Protein AF-A0A2A6CXV7-F1 (afdb_monomer)

Foldseek 3Di:
DDDDDDDDDPVVVVVVVVVVVVVVVVVVVVVVVVQVVVCVVQVHRDDPVQDDPPDPDGVDHPPPDDDDPPDDDPDPCPPVDDPPDDDPVVVVVVVVVVVVVVVVVVVVVVVCVVPPCVVVVPDDPVVVDDDDDDPVVVVVCVVVVVVVVVVVVVVVVVVVVVCVVVVPDDVVVVVVVVD

Structure (mmCIF, N/CA/C/O backbone):
data_AF-A0A2A6CXV7-F1
#
_entry.id   AF-A0A2A6CXV7-F1
#
loop_
_atom_site.group_PDB
_atom_site.id
_atom_site.type_symbol
_atom_site.label_atom_id
_atom_site.label_alt_id
_atom_site.label_comp_id
_atom_site.label_asym_id
_atom_site.label_entity_id
_atom_site.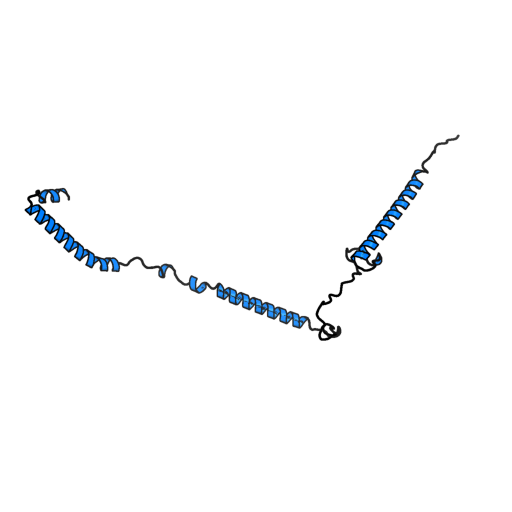label_seq_id
_atom_site.pdbx_PDB_ins_code
_atom_site.Cartn_x
_atom_site.Cartn_y
_atom_site.Cartn_z
_atom_site.occupancy
_atom_site.B_iso_or_equiv
_atom_site.auth_seq_id
_atom_site.auth_comp_id
_atom_site.auth_asym_id
_atom_site.auth_atom_id
_atom_site.pdbx_PDB_model_num
ATOM 1 N N . MET A 1 1 ? 20.063 -5.087 112.808 1.00 47.28 1 MET A N 1
ATOM 2 C CA . MET A 1 1 ? 18.616 -5.076 112.501 1.00 47.28 1 MET A CA 1
ATOM 3 C C . MET A 1 1 ? 18.192 -3.636 112.693 1.00 47.28 1 MET A C 1
ATOM 5 O O . MET A 1 1 ? 18.337 -3.164 113.806 1.00 47.28 1 MET A O 1
ATOM 9 N N . THR A 1 2 ? 17.874 -2.829 111.694 1.00 45.66 2 THR A N 1
ATOM 10 C CA . THR A 1 2 ? 17.186 -3.016 110.403 1.00 45.66 2 THR A CA 1
ATOM 11 C C . THR A 1 2 ? 17.679 -1.876 109.496 1.00 45.66 2 THR A C 1
ATOM 13 O O . THR A 1 2 ? 17.853 -0.760 109.971 1.00 45.66 2 THR A O 1
ATOM 16 N N . ASP A 1 3 ? 18.227 -2.150 108.317 1.00 50.53 3 ASP A N 1
ATOM 17 C CA . ASP A 1 3 ? 17.515 -2.166 107.029 1.00 50.53 3 ASP A CA 1
ATOM 18 C C . ASP A 1 3 ? 16.427 -1.086 106.878 1.00 50.53 3 ASP A C 1
ATOM 20 O O . ASP A 1 3 ? 15.422 -1.106 107.587 1.00 50.53 3 ASP A O 1
ATOM 24 N N . ALA A 1 4 ? 16.675 -0.152 105.958 1.00 46.72 4 ALA A N 1
ATOM 25 C CA . ALA A 1 4 ? 15.706 0.773 105.379 1.00 46.72 4 ALA A CA 1
ATOM 26 C C . ALA A 1 4 ? 16.292 1.315 104.062 1.00 46.72 4 ALA A C 1
ATOM 28 O O . ALA A 1 4 ? 16.747 2.454 103.970 1.00 46.72 4 ALA A O 1
ATOM 29 N N . HIS A 1 5 ? 16.337 0.449 103.050 1.00 54.56 5 HIS A N 1
ATOM 30 C CA . HIS A 1 5 ? 16.334 0.851 101.649 1.00 54.56 5 HIS A CA 1
ATOM 31 C C . HIS A 1 5 ? 14.894 0.773 101.137 1.00 54.56 5 HIS A C 1
ATOM 33 O O . HIS A 1 5 ? 14.267 -0.269 101.313 1.00 54.56 5 HIS A O 1
ATOM 39 N N . MET A 1 6 ? 14.404 1.860 100.529 1.00 48.16 6 MET A N 1
ATOM 40 C CA . MET A 1 6 ? 13.476 1.919 99.381 1.00 48.16 6 MET A CA 1
ATOM 41 C C . MET A 1 6 ? 12.761 3.277 99.399 1.00 48.16 6 MET A C 1
ATOM 43 O O . MET A 1 6 ? 11.636 3.401 99.878 1.00 48.16 6 MET A O 1
ATOM 47 N N . ASP A 1 7 ? 13.444 4.299 98.883 1.00 52.59 7 ASP A N 1
ATOM 48 C CA . ASP A 1 7 ? 12.799 5.523 98.418 1.00 52.59 7 ASP A CA 1
ATOM 49 C C . ASP A 1 7 ? 12.418 5.351 96.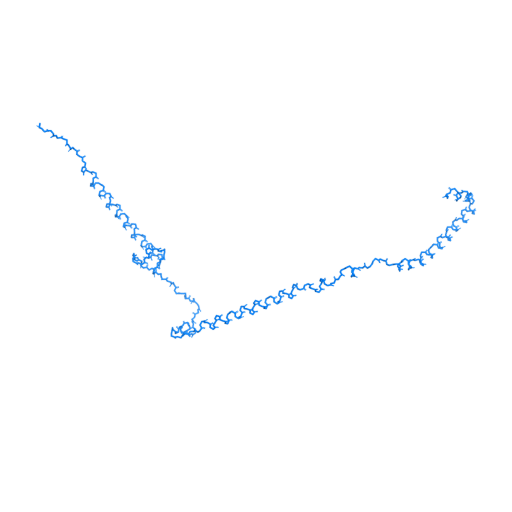938 1.00 52.59 7 ASP A C 1
ATOM 51 O O . ASP A 1 7 ? 13.254 5.016 96.099 1.00 52.59 7 ASP A O 1
ATOM 55 N N . SER A 1 8 ? 11.143 5.640 96.665 1.00 56.47 8 SER A N 1
ATOM 56 C CA . SER A 1 8 ? 10.600 6.247 95.440 1.00 56.47 8 SER A CA 1
ATOM 57 C C . SER A 1 8 ? 10.767 5.542 94.079 1.00 56.47 8 SER A C 1
ATOM 59 O O . SER A 1 8 ? 11.708 5.825 93.346 1.00 56.47 8 SER A O 1
ATOM 61 N N . ASP A 1 9 ? 9.734 4.793 93.666 1.00 52.38 9 ASP A N 1
ATOM 62 C CA . ASP A 1 9 ? 9.402 4.550 92.240 1.00 52.38 9 ASP A CA 1
ATOM 63 C C . ASP A 1 9 ? 7.875 4.579 91.960 1.00 52.38 9 ASP A C 1
ATOM 65 O O . ASP A 1 9 ? 7.365 3.977 91.026 1.00 52.38 9 ASP A O 1
ATOM 69 N N . SER A 1 10 ? 7.095 5.280 92.795 1.00 53.06 10 SER A N 1
ATOM 70 C CA . SER A 1 10 ? 5.622 5.348 92.667 1.00 53.06 10 SER A CA 1
ATOM 71 C C . SER A 1 10 ? 5.118 6.530 91.823 1.00 53.06 10 SER A C 1
ATOM 73 O O . SER A 1 10 ? 3.935 6.578 91.502 1.00 53.06 10 SER A O 1
ATOM 75 N N . GLY A 1 11 ? 5.972 7.503 91.484 1.00 53.16 11 GLY A N 1
ATOM 76 C CA . GLY A 1 11 ? 5.568 8.710 90.745 1.00 53.16 11 GLY A CA 1
ATOM 77 C C . GLY A 1 11 ? 5.507 8.526 89.225 1.00 53.16 11 GLY A C 1
ATOM 78 O O . GLY A 1 11 ? 4.741 9.212 88.555 1.00 53.16 11 GLY A O 1
ATOM 79 N N . GLY A 1 12 ? 6.275 7.578 88.676 1.00 53.41 12 GLY A N 1
ATOM 80 C CA . GLY A 1 12 ? 6.334 7.342 87.232 1.00 53.41 12 GLY A CA 1
ATOM 81 C C . GLY A 1 12 ? 5.093 6.640 86.678 1.00 53.41 12 GLY A C 1
ATOM 82 O O . GLY A 1 12 ? 4.664 6.930 85.565 1.00 53.41 12 GLY A O 1
ATOM 83 N N . GLU A 1 13 ? 4.467 5.747 87.447 1.00 54.69 13 GLU A N 1
ATOM 84 C CA . GLU A 1 13 ? 3.336 4.955 86.951 1.00 54.69 13 GLU A CA 1
ATOM 85 C C . GLU A 1 13 ? 2.055 5.776 86.751 1.00 54.69 13 GLU A C 1
ATOM 87 O O . GLU A 1 13 ? 1.297 5.516 85.815 1.00 54.69 13 GLU A O 1
ATOM 92 N N . ASP A 1 14 ? 1.803 6.771 87.602 1.00 59.50 14 ASP A N 1
ATOM 93 C CA . ASP A 1 14 ? 0.588 7.586 87.524 1.00 59.50 14 ASP A CA 1
ATOM 94 C C . ASP A 1 14 ? 0.699 8.702 86.474 1.00 59.50 14 ASP A C 1
ATOM 96 O O . ASP A 1 14 ? -0.283 8.981 85.781 1.00 59.50 14 ASP A O 1
ATOM 100 N N . GLU A 1 15 ? 1.893 9.265 86.255 1.00 60.44 15 GLU A N 1
ATOM 101 C CA . GLU A 1 15 ? 2.146 10.172 85.125 1.00 60.44 15 GLU A CA 1
ATOM 102 C C . GLU A 1 15 ? 2.039 9.443 83.777 1.00 60.44 15 GLU A C 1
ATOM 104 O O . GLU A 1 15 ? 1.456 9.969 82.825 1.00 60.44 15 GLU A O 1
ATOM 109 N N . VAL A 1 16 ? 2.517 8.195 83.699 1.00 60.50 16 VAL A N 1
ATOM 110 C CA . VAL A 1 16 ? 2.385 7.359 82.495 1.00 60.50 16 VAL A CA 1
ATOM 111 C C . VAL A 1 16 ? 0.918 7.012 82.219 1.00 60.50 16 VAL A C 1
ATOM 113 O O . VAL A 1 16 ? 0.476 7.114 81.073 1.00 60.50 16 VAL A O 1
ATOM 116 N N . LYS A 1 17 ? 0.119 6.684 83.246 1.00 62.94 17 LYS A N 1
ATOM 117 C CA . LYS A 1 17 ? -1.329 6.433 83.096 1.00 62.94 17 LYS A CA 1
ATOM 118 C C . LYS A 1 17 ? -2.098 7.684 82.663 1.00 62.94 17 LYS A C 1
ATOM 120 O O . LYS A 1 17 ? -2.958 7.596 81.785 1.00 62.94 17 LYS A O 1
ATOM 125 N N . GLN A 1 18 ? -1.784 8.851 83.228 1.00 68.31 18 GLN A N 1
ATOM 126 C CA . GLN A 1 18 ? -2.394 10.119 82.809 1.00 68.31 18 GLN A CA 1
ATOM 127 C C . GLN A 1 18 ? -2.014 10.484 81.367 1.00 68.31 18 GLN A C 1
ATOM 129 O O . GLN A 1 18 ? -2.879 10.882 80.585 1.00 68.31 18 GLN A O 1
ATOM 134 N N . GLY A 1 19 ? -0.754 10.269 80.980 1.00 71.56 19 GLY A N 1
ATOM 135 C CA . GLY A 1 19 ? -0.297 10.427 79.600 1.00 71.56 19 GLY A CA 1
ATOM 136 C C . GLY A 1 19 ? -1.018 9.489 78.627 1.00 71.56 19 GLY A C 1
ATOM 137 O O . GLY A 1 19 ? -1.445 9.925 77.559 1.00 71.56 19 GLY A O 1
ATOM 138 N N . MET A 1 20 ? -1.230 8.223 79.003 1.00 63.22 20 MET A N 1
ATOM 139 C CA . MET A 1 20 ? -1.988 7.255 78.198 1.00 63.22 20 MET A CA 1
ATOM 140 C C . MET A 1 20 ? -3.455 7.673 78.022 1.00 63.22 20 MET A C 1
ATOM 142 O O . MET A 1 20 ? -3.960 7.620 76.903 1.00 63.22 20 MET A O 1
ATOM 146 N N . SER A 1 21 ? -4.107 8.177 79.075 1.00 77.62 21 SER A N 1
ATOM 147 C CA . SER A 1 21 ? -5.475 8.712 78.992 1.00 77.62 21 SER A CA 1
ATOM 148 C C . SER A 1 21 ? -5.567 9.940 78.078 1.00 77.62 21 SER A C 1
ATOM 150 O O . SER A 1 21 ? -6.505 10.054 77.290 1.00 77.62 21 SER A O 1
ATOM 152 N N . ALA A 1 22 ? -4.591 10.852 78.140 1.00 87.38 22 ALA A N 1
ATOM 153 C CA . ALA A 1 22 ? -4.555 12.036 77.278 1.00 87.38 22 ALA A CA 1
ATOM 154 C C . ALA A 1 22 ? -4.332 11.669 75.798 1.00 87.38 22 ALA A C 1
ATOM 156 O O . ALA A 1 22 ? -4.927 12.266 74.896 1.00 87.38 22 ALA A O 1
ATOM 157 N N . VAL A 1 23 ? -3.499 10.657 75.533 1.00 86.75 23 VAL A N 1
ATOM 158 C CA . VAL A 1 23 ? -3.274 10.125 74.182 1.00 86.75 23 VAL A CA 1
ATOM 159 C C . VAL A 1 23 ? -4.531 9.432 73.650 1.00 86.75 23 VAL A C 1
ATOM 161 O O . VAL A 1 23 ? -4.902 9.655 72.497 1.00 86.75 23 VAL A O 1
ATOM 164 N N . GLU A 1 24 ? -5.221 8.644 74.473 1.00 87.38 24 GLU A N 1
ATOM 165 C CA . GLU A 1 24 ? -6.479 7.988 74.102 1.00 87.38 24 GLU A CA 1
ATOM 166 C C . GLU A 1 24 ? -7.578 9.008 73.757 1.00 87.38 24 GLU A C 1
ATOM 168 O O . GLU A 1 24 ? -8.244 8.886 72.722 1.00 87.38 24 GLU A O 1
ATOM 173 N N . GLU A 1 25 ? -7.708 10.077 74.546 1.00 89.19 25 GLU A N 1
ATOM 174 C CA . GLU A 1 25 ? -8.656 11.160 74.276 1.00 89.19 25 GLU A CA 1
ATOM 175 C C . GLU A 1 25 ? -8.320 11.910 72.975 1.00 89.19 25 GLU A C 1
ATOM 177 O O . GLU A 1 25 ? -9.204 12.167 72.148 1.00 89.19 25 GLU A O 1
ATOM 182 N N . ALA A 1 26 ? -7.037 12.192 72.725 1.00 89.75 26 ALA A N 1
ATOM 183 C CA . ALA A 1 26 ? -6.586 12.816 71.481 1.00 89.75 26 ALA A CA 1
ATOM 184 C C . ALA A 1 26 ? -6.858 11.930 70.249 1.00 89.75 26 ALA A C 1
ATOM 186 O O . ALA A 1 26 ? -7.259 12.430 69.188 1.00 89.75 26 ALA A O 1
ATOM 187 N N . ILE A 1 27 ? -6.692 10.609 70.381 1.00 87.62 27 ILE A N 1
ATOM 188 C CA . ILE A 1 27 ? -7.024 9.632 69.335 1.00 87.62 27 ILE A CA 1
ATOM 189 C C . ILE A 1 27 ? -8.533 9.641 69.063 1.00 87.62 27 ILE A C 1
ATOM 191 O O . ILE A 1 27 ? -8.943 9.723 67.900 1.00 87.62 27 ILE A O 1
ATOM 195 N N . ALA A 1 28 ? -9.365 9.627 70.107 1.00 88.44 28 ALA A N 1
ATOM 196 C CA . ALA A 1 28 ? -10.819 9.668 69.975 1.00 88.44 28 ALA A CA 1
ATOM 197 C C . ALA A 1 28 ? -11.306 10.976 69.324 1.00 88.44 28 ALA A C 1
ATOM 199 O O . ALA A 1 28 ? -12.145 10.947 68.417 1.00 88.44 28 ALA A O 1
ATOM 200 N N . ALA A 1 29 ? -10.741 12.123 69.712 1.00 92.00 29 ALA A N 1
ATOM 201 C CA . ALA A 1 29 ? -11.047 13.420 69.110 1.00 92.00 29 ALA A CA 1
ATOM 202 C C . ALA A 1 29 ? -10.678 13.460 67.616 1.00 92.00 29 ALA A C 1
ATOM 204 O O . ALA A 1 29 ? -11.472 13.908 66.780 1.00 92.00 29 ALA A O 1
ATOM 205 N N . ARG A 1 30 ? -9.505 12.924 67.248 1.00 90.44 30 ARG A N 1
ATOM 206 C CA . ARG A 1 30 ? -9.077 12.808 65.845 1.00 90.44 30 ARG A CA 1
ATOM 207 C C . ARG A 1 30 ? -10.001 11.890 65.047 1.00 90.44 30 ARG A C 1
ATOM 209 O O . ARG A 1 30 ? -10.354 12.228 63.916 1.00 90.44 30 ARG A O 1
ATOM 216 N N . LYS A 1 31 ? -10.414 10.762 65.632 1.00 89.50 31 LYS A N 1
ATOM 217 C CA . LYS A 1 31 ? -11.347 9.812 65.013 1.00 89.50 31 LYS A CA 1
ATOM 218 C C . LYS A 1 31 ? -12.691 10.480 64.726 1.00 89.50 31 LYS A C 1
ATOM 220 O O . LYS A 1 31 ? -13.135 10.450 63.583 1.00 89.50 31 LYS A O 1
ATOM 225 N N . ARG A 1 32 ? -13.281 11.182 65.703 1.00 88.12 32 ARG A N 1
ATOM 226 C CA . ARG A 1 32 ? -14.539 11.937 65.521 1.00 88.12 32 ARG A CA 1
ATOM 227 C C . ARG A 1 32 ? -14.438 12.966 64.393 1.00 88.12 32 ARG A C 1
ATOM 229 O O . ARG A 1 32 ? -15.290 12.987 63.509 1.00 88.12 32 ARG A O 1
ATOM 236 N N . ARG A 1 33 ? -13.358 13.755 64.360 1.00 89.94 33 ARG A N 1
ATOM 237 C CA . ARG A 1 33 ? -13.136 14.771 63.315 1.00 89.94 33 ARG A CA 1
ATOM 238 C C . ARG A 1 33 ? -12.997 14.163 61.916 1.00 89.94 33 ARG A C 1
ATOM 240 O O . ARG A 1 33 ? -13.527 14.707 60.949 1.00 89.94 33 ARG A O 1
ATOM 247 N N . LEU A 1 34 ? -12.290 13.038 61.792 1.00 88.31 34 LEU A N 1
ATOM 248 C CA . LEU A 1 34 ? -12.165 12.320 60.521 1.00 88.31 34 LEU A CA 1
ATOM 249 C C . LEU A 1 34 ? -13.509 11.739 60.069 1.00 88.31 34 LEU A C 1
ATOM 251 O O . LEU A 1 34 ? -13.830 11.818 58.886 1.00 88.31 34 LEU A O 1
ATOM 255 N N . MET A 1 35 ? -14.310 11.206 60.993 1.00 85.88 35 MET A N 1
ATOM 256 C CA . MET A 1 35 ? -15.645 10.678 60.691 1.00 85.88 35 MET A CA 1
ATOM 257 C C . MET A 1 35 ? -16.605 11.771 60.208 1.00 85.88 35 MET A C 1
ATOM 259 O O . MET A 1 35 ? -17.330 11.569 59.232 1.00 85.88 35 MET A O 1
ATOM 263 N N . GLU A 1 36 ? -16.561 12.958 60.815 1.00 89.12 36 GLU A N 1
ATOM 264 C CA . GLU A 1 36 ? -17.321 14.124 60.354 1.00 89.12 36 GLU A CA 1
ATOM 265 C C . GLU A 1 36 ? -16.869 14.572 58.956 1.00 89.12 36 GLU A C 1
ATOM 267 O O . GLU A 1 36 ? -17.694 14.779 58.063 1.00 89.12 36 GLU A O 1
ATOM 272 N N . MET A 1 37 ? -15.554 14.656 58.724 1.00 84.75 37 MET A N 1
ATOM 273 C CA . MET A 1 37 ? -15.003 15.016 57.416 1.00 84.75 37 MET A CA 1
ATOM 274 C C . MET A 1 37 ? -15.433 14.029 56.323 1.00 84.75 37 MET A C 1
ATOM 276 O O . MET A 1 37 ? -15.841 14.458 55.242 1.00 84.75 37 MET A O 1
ATOM 280 N N . LYS A 1 38 ? -15.403 12.722 56.609 1.00 84.12 38 LYS A N 1
ATOM 281 C CA . LYS A 1 38 ? -15.866 11.690 55.674 1.00 84.12 38 LYS A CA 1
ATOM 282 C C . LYS A 1 38 ? -17.375 11.761 55.431 1.00 84.12 38 LYS A C 1
ATOM 284 O O . LYS A 1 38 ? -17.807 11.66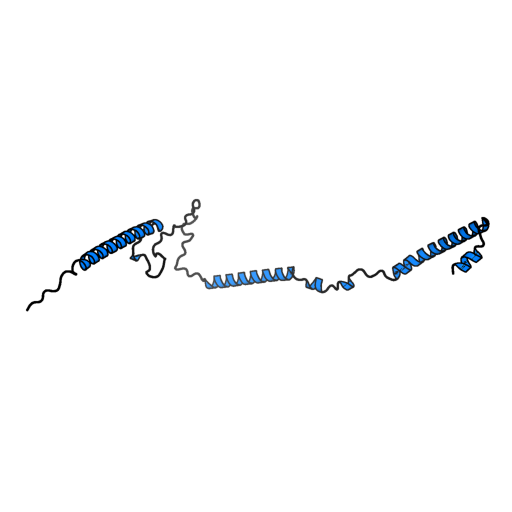6 54.288 1.00 84.12 38 LYS A O 1
ATOM 289 N N . SER A 1 39 ? -18.173 12.017 56.466 1.00 85.31 39 SER A N 1
ATOM 290 C CA . SER A 1 39 ? -19.626 12.197 56.319 1.00 85.31 39 SER A CA 1
ATOM 291 C C . SER A 1 39 ? -19.978 13.377 55.412 1.00 85.31 39 SER A C 1
ATOM 293 O O . SER A 1 39 ? -20.862 13.282 54.559 1.00 85.31 39 SER A O 1
ATOM 295 N N . ARG A 1 40 ? -19.233 14.484 55.531 1.00 85.25 40 ARG A N 1
ATOM 296 C CA . ARG A 1 40 ? -19.374 15.645 54.640 1.00 85.25 40 ARG A CA 1
ATOM 297 C C . ARG A 1 40 ? -18.973 15.329 53.199 1.00 85.25 40 ARG A C 1
ATOM 299 O O . ARG A 1 40 ? -19.635 15.805 52.284 1.00 85.25 40 ARG A O 1
ATOM 306 N N . MET A 1 41 ? -17.9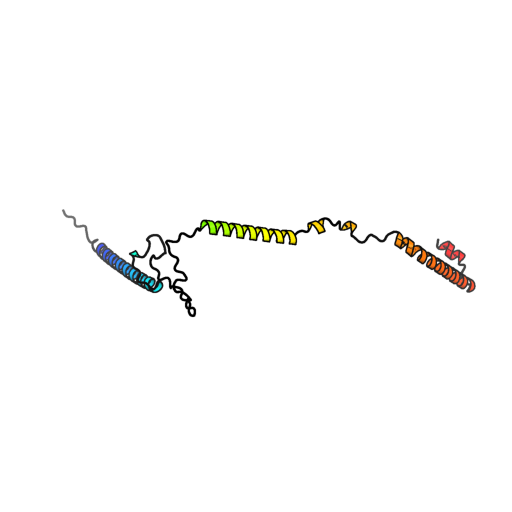19 14.537 52.996 1.00 80.50 41 MET A N 1
ATOM 307 C CA . MET A 1 41 ? -17.443 14.162 51.660 1.00 80.50 41 MET A CA 1
ATOM 308 C C . MET A 1 41 ? -18.416 13.224 50.934 1.00 80.50 41 MET A C 1
ATOM 310 O O . MET A 1 41 ? -18.654 13.396 49.742 1.00 80.50 41 MET A O 1
ATOM 314 N N . ASN A 1 42 ? -19.023 12.283 51.657 1.00 76.62 42 ASN A N 1
ATOM 315 C CA . ASN A 1 42 ? -19.960 11.307 51.096 1.00 76.62 42 ASN A CA 1
ATOM 316 C C . ASN A 1 42 ? -21.416 11.814 51.048 1.00 76.62 42 ASN A C 1
ATOM 318 O O . ASN A 1 42 ? -22.282 11.138 50.491 1.00 76.62 42 ASN A O 1
ATOM 322 N N . GLY A 1 43 ? -21.707 12.981 51.639 1.00 78.50 43 GLY A N 1
ATOM 323 C CA . GLY A 1 43 ? -23.053 13.570 51.687 1.00 78.50 43 GLY A CA 1
ATOM 324 C C . GLY A 1 43 ? -24.067 12.760 52.510 1.00 78.50 43 GLY A C 1
ATOM 325 O O . GLY A 1 43 ? -25.281 12.939 52.361 1.00 78.50 43 GLY A O 1
ATOM 326 N N . VAL A 1 44 ? -23.575 11.843 53.348 1.00 79.56 44 VAL A N 1
ATOM 327 C CA . VAL A 1 44 ? -24.351 10.930 54.194 1.00 79.56 44 VAL A CA 1
ATOM 328 C C . VAL A 1 44 ? -23.613 10.749 55.516 1.00 79.56 44 VAL A C 1
ATOM 330 O O . VAL A 1 44 ? -22.390 10.666 55.525 1.00 79.56 44 VAL A O 1
ATOM 333 N N . GLU A 1 45 ? -24.344 10.679 56.630 1.00 81.69 45 GLU A N 1
ATOM 334 C CA . GLU A 1 45 ? -23.760 10.350 57.934 1.00 81.69 45 GLU A CA 1
ATOM 335 C C . GLU A 1 45 ? -23.124 8.954 57.887 1.00 81.69 45 GLU A C 1
ATOM 337 O O . GLU A 1 45 ? -23.819 7.959 57.631 1.00 81.69 45 GLU A O 1
ATOM 342 N N . MET A 1 46 ? -21.812 8.912 58.118 1.00 78.31 46 MET A N 1
ATOM 343 C CA . MET A 1 46 ? -20.993 7.706 58.139 1.00 78.31 46 MET A CA 1
ATOM 344 C C . MET A 1 46 ? -20.734 7.294 59.585 1.00 78.31 46 MET A C 1
ATOM 346 O O . MET A 1 46 ? -20.197 8.080 60.368 1.00 78.31 46 MET A O 1
ATOM 350 N N . LYS A 1 47 ? -21.064 6.050 59.929 1.00 81.56 47 LYS A N 1
ATOM 351 C CA . LYS A 1 47 ? -20.718 5.418 61.209 1.00 81.56 47 LYS A CA 1
ATOM 352 C C . LYS A 1 47 ? -19.540 4.468 61.032 1.00 81.56 47 LYS A C 1
ATOM 354 O O . LYS A 1 47 ? -19.176 4.113 59.917 1.00 81.56 47 LYS A O 1
ATOM 359 N N . GLU A 1 48 ? -18.896 4.081 62.130 1.00 74.69 48 GLU A N 1
ATOM 360 C CA . GLU A 1 48 ? -17.732 3.179 62.073 1.00 74.69 48 GLU A CA 1
ATOM 361 C C . GLU A 1 48 ? -18.082 1.813 61.472 1.00 74.69 48 GLU A C 1
ATOM 363 O O . GLU A 1 48 ? -17.267 1.220 60.777 1.00 74.69 48 GLU A O 1
ATOM 368 N N . GLU A 1 49 ? -19.321 1.371 61.677 1.00 74.25 49 GLU A N 1
ATOM 369 C CA . GLU A 1 49 ? -19.895 0.139 61.126 1.00 74.25 49 GLU A CA 1
ATOM 370 C C . GLU A 1 49 ? -20.084 0.185 59.597 1.00 74.25 49 GLU A C 1
ATOM 372 O O . GLU A 1 49 ? -20.208 -0.861 58.960 1.00 74.25 49 GLU A O 1
ATOM 377 N N . ASP A 1 50 ? -20.073 1.384 58.998 1.00 74.00 50 ASP A N 1
ATOM 378 C CA . ASP A 1 50 ? -20.255 1.586 57.554 1.00 74.00 50 ASP A CA 1
ATOM 379 C C . ASP A 1 50 ? -18.948 1.393 56.750 1.00 74.00 50 ASP A C 1
ATOM 381 O O . ASP A 1 50 ? -18.970 1.464 55.514 1.00 74.00 50 ASP A O 1
ATOM 385 N N . TYR A 1 51 ? -17.815 1.164 57.432 1.00 67.69 51 TYR A N 1
ATOM 386 C CA . TYR A 1 51 ? -16.510 0.878 56.827 1.00 67.69 51 TYR A CA 1
ATOM 387 C C . TYR A 1 51 ? -16.191 -0.615 56.910 1.00 67.69 51 TYR A C 1
ATOM 389 O O . TYR A 1 51 ? -16.267 -1.221 57.981 1.00 67.69 51 TYR A O 1
ATOM 397 N N . ASP A 1 52 ? -15.787 -1.204 55.786 1.00 70.31 52 ASP A N 1
ATOM 398 C CA . ASP A 1 52 ? -15.264 -2.565 55.774 1.00 70.31 52 ASP A CA 1
ATOM 399 C C . ASP A 1 52 ? -13.840 -2.594 56.331 1.00 70.31 52 ASP A C 1
ATOM 401 O O . ASP A 1 52 ? -13.003 -1.756 56.005 1.00 70.31 52 ASP A O 1
ATOM 405 N N . LYS A 1 53 ? -13.559 -3.568 57.203 1.00 60.16 53 LYS A N 1
ATOM 406 C CA . LYS A 1 53 ? -12.289 -3.657 57.948 1.00 60.16 53 LYS A CA 1
ATOM 407 C C . LYS A 1 53 ? -11.061 -3.903 57.054 1.00 60.16 53 LYS A C 1
ATOM 409 O O . LYS A 1 53 ? -9.944 -3.735 57.528 1.00 60.16 53 LYS A O 1
ATOM 414 N N . GLU A 1 54 ? -11.277 -4.264 55.790 1.00 56.38 54 GLU A N 1
ATOM 415 C CA . GLU A 1 54 ? -10.256 -4.719 54.836 1.00 56.38 54 GLU A CA 1
ATOM 416 C C . GLU A 1 54 ? -10.222 -3.888 53.532 1.00 56.38 54 GLU A C 1
ATOM 418 O O . GLU A 1 54 ? -9.331 -4.087 52.710 1.00 56.38 54 GLU A O 1
ATOM 423 N N . GLU A 1 55 ? -11.137 -2.930 53.318 1.00 54.53 55 GLU A N 1
ATOM 424 C CA . GLU A 1 55 ? -11.199 -2.150 52.070 1.00 54.53 55 GLU A CA 1
ATOM 425 C C . GLU A 1 55 ? -11.328 -0.636 52.297 1.00 54.53 55 GLU A C 1
ATOM 427 O O . GLU A 1 55 ? -11.879 -0.156 53.285 1.00 54.53 55 GLU A O 1
ATOM 432 N N . THR A 1 56 ? -10.840 0.157 51.336 1.00 52.50 56 THR A N 1
ATOM 433 C CA . THR A 1 56 ? -10.980 1.628 51.311 1.00 52.50 56 THR A CA 1
ATOM 434 C C . THR A 1 56 ? -12.375 2.098 50.882 1.00 52.50 56 THR A C 1
ATOM 436 O O . THR A 1 56 ? -12.606 3.297 50.700 1.00 52.50 56 THR A O 1
ATOM 439 N N . THR A 1 57 ? -13.304 1.165 50.700 1.00 53.00 57 THR A N 1
ATOM 440 C CA . THR A 1 57 ? -14.640 1.383 50.161 1.00 53.00 57 THR A CA 1
ATOM 441 C C . THR A 1 57 ? -15.645 1.603 51.296 1.00 53.00 57 THR A C 1
ATOM 443 O O . THR A 1 57 ? -15.464 1.182 52.438 1.00 53.00 57 THR A O 1
ATOM 446 N N . THR A 1 58 ? -16.700 2.362 51.005 1.00 61.88 58 THR A N 1
ATOM 447 C CA . THR A 1 58 ? -17.770 2.662 51.967 1.00 61.88 58 THR A CA 1
ATOM 448 C C . THR A 1 58 ? -19.055 2.029 51.465 1.00 61.88 58 THR A C 1
ATOM 450 O O . THR A 1 58 ? -19.423 2.243 50.311 1.00 61.88 58 THR A O 1
ATOM 453 N N . LYS A 1 59 ? -19.766 1.288 52.324 1.00 61.91 59 LYS A N 1
ATOM 454 C CA . LYS A 1 59 ? -21.060 0.666 51.969 1.00 61.91 59 LYS A CA 1
ATOM 455 C C . LYS A 1 59 ? -22.154 1.693 51.680 1.00 61.91 59 LYS A C 1
ATOM 457 O O . LYS A 1 59 ? -23.163 1.389 51.050 1.00 61.91 59 LYS A O 1
ATOM 462 N N . LYS A 1 60 ? -21.953 2.919 52.161 1.00 60.72 60 LYS A N 1
ATOM 463 C CA . LYS A 1 60 ? -22.914 4.012 52.117 1.00 60.72 60 LYS A CA 1
ATOM 464 C C . LYS A 1 60 ? -22.344 5.150 51.275 1.00 60.72 60 LYS A C 1
ATOM 466 O O . LYS A 1 60 ? -21.482 5.910 51.710 1.00 60.72 60 LYS A O 1
ATOM 471 N N . SER A 1 61 ? -22.841 5.275 50.051 1.00 64.44 61 SER A N 1
ATOM 472 C CA . SER A 1 61 ? -22.614 6.447 49.209 1.00 64.44 61 SER A CA 1
ATOM 473 C C . SER A 1 61 ? -23.953 6.891 48.632 1.00 64.44 61 SER A C 1
ATOM 475 O O . SER A 1 61 ? -24.729 6.074 48.140 1.00 64.44 61 SER A O 1
ATOM 477 N N . LYS A 1 62 ? -24.266 8.189 48.718 1.00 60.78 62 LYS A N 1
ATOM 478 C CA . LYS A 1 62 ? -25.354 8.755 47.917 1.00 60.78 62 LYS A CA 1
ATOM 479 C C . LYS A 1 62 ? -24.823 8.907 46.497 1.00 60.78 62 LYS A C 1
ATOM 481 O O . LYS A 1 62 ? -24.247 9.936 46.153 1.00 60.78 62 LYS A O 1
ATOM 486 N N . GLY A 1 63 ? -24.989 7.867 45.684 1.00 60.28 63 GLY A N 1
ATOM 487 C CA . GLY A 1 63 ? -24.895 8.017 44.238 1.00 60.28 63 GLY A CA 1
ATOM 488 C C . GLY A 1 63 ? -25.933 9.052 43.823 1.00 60.28 63 GLY A C 1
ATOM 489 O O . GLY A 1 63 ? -27.123 8.847 44.035 1.00 60.28 63 GLY A O 1
ATOM 490 N N . GLN A 1 64 ? -25.496 10.207 43.327 1.00 65.81 64 GLN A N 1
ATOM 491 C CA . GLN A 1 64 ? -26.433 11.180 42.784 1.00 65.81 64 GLN A CA 1
ATOM 492 C C . GLN A 1 64 ? -27.119 10.531 41.582 1.00 65.81 64 GLN A C 1
ATOM 494 O O . GLN A 1 64 ? -26.458 10.209 40.591 1.00 65.81 64 GLN A O 1
ATOM 499 N N . GLU A 1 65 ? -28.429 10.312 41.680 1.00 62.34 65 GLU A N 1
ATOM 500 C CA . GLU A 1 65 ? -29.236 9.902 40.538 1.00 62.34 65 GLU A CA 1
ATOM 501 C C . GLU A 1 65 ? -29.044 10.942 39.434 1.00 62.34 65 GLU A C 1
ATOM 503 O O . GLU A 1 65 ? -29.228 12.147 39.635 1.00 62.34 65 GLU A O 1
ATOM 508 N N . LYS A 1 66 ? -28.567 10.485 38.275 1.00 71.88 66 LYS A N 1
ATOM 509 C CA . LYS A 1 66 ? -28.258 11.362 37.149 1.00 71.88 66 LYS A CA 1
ATOM 510 C C . LYS A 1 66 ? -29.576 11.863 36.572 1.00 71.88 66 LYS A C 1
ATOM 512 O O . LYS A 1 66 ? -30.223 11.159 35.804 1.00 71.88 66 LYS A O 1
ATOM 517 N N . THR A 1 67 ? -29.974 13.073 36.938 1.00 71.44 67 THR A N 1
ATOM 518 C CA . THR A 1 67 ? -31.151 13.719 36.358 1.00 71.44 67 THR A CA 1
ATOM 519 C C . THR A 1 67 ? -30.768 14.443 35.07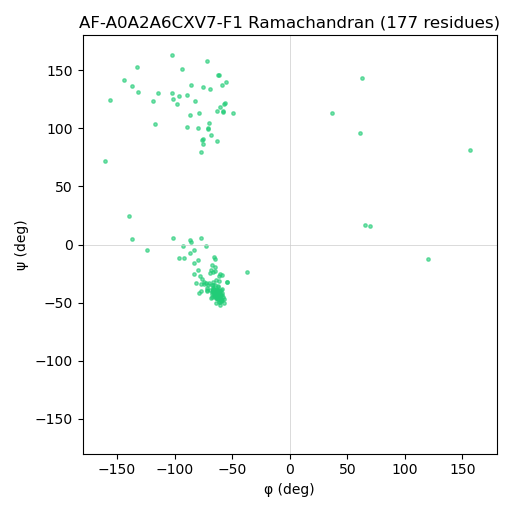0 1.00 71.44 67 THR A C 1
ATOM 521 O O . THR A 1 67 ? -29.727 15.101 34.975 1.00 71.44 67 THR A O 1
ATOM 524 N N . PHE A 1 68 ? -31.607 14.326 34.043 1.00 75.06 68 PHE A N 1
ATOM 525 C CA . PHE A 1 68 ? -31.462 15.125 32.831 1.00 75.06 68 PHE A CA 1
ATOM 526 C C . PHE A 1 68 ? -32.097 16.496 33.067 1.00 75.06 68 PHE A C 1
ATOM 528 O O . PHE A 1 68 ? -33.268 16.601 33.413 1.00 75.06 68 PHE A O 1
ATOM 535 N N . ARG A 1 69 ? -31.320 17.567 32.874 1.00 81.62 69 ARG A N 1
ATOM 536 C CA . ARG A 1 69 ? -31.752 18.948 33.162 1.00 81.62 69 ARG A CA 1
ATOM 537 C C . ARG A 1 69 ? -32.903 19.446 32.281 1.00 81.62 69 ARG A C 1
ATOM 539 O O . ARG A 1 69 ? -33.575 20.395 32.663 1.00 81.62 69 ARG A O 1
ATOM 546 N N . SER A 1 70 ? -33.099 18.852 31.105 1.00 84.56 70 SER A N 1
ATOM 547 C CA . SER A 1 70 ? -34.016 19.361 30.076 1.00 84.56 70 SER A CA 1
ATOM 548 C C . SER A 1 70 ? -34.875 18.290 29.402 1.00 84.56 70 SER A C 1
ATOM 550 O O . SER A 1 70 ? -35.578 18.608 28.449 1.00 84.56 70 SER A O 1
ATOM 552 N N . TYR A 1 71 ? -34.814 17.033 29.845 1.00 79.69 71 TYR A N 1
ATOM 553 C CA . TYR A 1 71 ? -35.603 15.950 29.260 1.00 79.69 71 TYR A CA 1
ATOM 554 C C . TYR A 1 71 ? -36.539 15.362 30.310 1.00 79.69 71 TYR A C 1
ATOM 556 O O . TYR A 1 71 ? -36.084 14.919 31.363 1.00 79.69 71 TYR A O 1
ATOM 564 N N . GLN A 1 72 ? -37.835 15.357 30.003 1.00 75.00 72 GLN A N 1
ATOM 565 C CA . GLN A 1 72 ? -38.812 14.534 30.701 1.00 75.00 72 GLN A CA 1
ATOM 566 C C . GLN A 1 72 ? -39.040 13.284 29.850 1.00 75.00 72 GLN A C 1
ATOM 568 O O . GLN A 1 72 ? -39.399 13.425 28.677 1.00 75.00 72 GLN A O 1
ATOM 573 N N . PRO A 1 73 ? -38.784 12.079 30.383 1.00 77.44 73 PRO A N 1
ATOM 574 C CA . PRO A 1 73 ? -39.054 10.857 29.647 1.00 77.44 73 PRO A CA 1
ATOM 575 C C . PRO A 1 73 ? -40.535 10.788 29.274 1.00 77.44 73 PRO A C 1
ATOM 577 O O . PRO A 1 73 ? -41.406 11.133 30.067 1.00 77.44 73 PRO A O 1
ATOM 580 N N . VAL A 1 74 ? -40.793 10.371 28.034 1.00 81.31 74 VAL A N 1
ATOM 581 C CA . VAL A 1 74 ? -42.143 10.271 27.455 1.00 81.31 74 VAL A CA 1
ATOM 582 C C . VAL A 1 74 ? -43.018 9.281 28.230 1.00 81.31 74 VAL A C 1
ATOM 584 O O . VAL A 1 74 ? -44.234 9.442 28.266 1.00 81.31 74 VAL A O 1
ATOM 587 N N . ASP A 1 75 ? -42.400 8.293 28.874 1.00 79.00 75 ASP A N 1
ATOM 588 C CA . ASP A 1 75 ? -43.077 7.307 29.704 1.00 79.00 75 ASP A CA 1
ATOM 589 C C . ASP A 1 75 ? -42.269 7.073 30.988 1.00 79.00 75 ASP A C 1
ATOM 591 O O . ASP A 1 75 ? -41.038 6.973 30.947 1.00 79.00 75 ASP A O 1
ATOM 595 N N . ALA A 1 76 ? -42.958 7.012 32.127 1.00 74.56 76 ALA A N 1
ATOM 596 C CA . ALA A 1 76 ? -42.338 6.819 33.437 1.00 74.56 76 ALA A CA 1
ATOM 597 C C . ALA A 1 76 ? -41.758 5.406 33.589 1.00 74.56 76 ALA A C 1
ATOM 599 O O . ALA A 1 76 ? -40.800 5.229 34.332 1.00 74.56 76 ALA A O 1
ATOM 600 N N . SER A 1 77 ? -42.283 4.433 32.837 1.00 70.50 77 SER A N 1
ATOM 601 C CA . SER A 1 77 ? -41.779 3.059 32.815 1.00 70.50 77 SER A CA 1
ATOM 602 C C . SER A 1 77 ? -40.626 2.840 31.830 1.00 70.50 77 SER A C 1
ATOM 604 O O . SER A 1 77 ? -40.161 1.709 31.675 1.00 70.50 77 SER A O 1
ATOM 606 N N . VAL A 1 78 ? -40.146 3.879 31.126 1.00 68.44 78 VAL A N 1
ATOM 607 C CA . VAL A 1 78 ? -38.944 3.769 30.279 1.00 68.44 78 VAL A CA 1
ATOM 608 C C . VAL A 1 78 ? -37.734 3.564 31.189 1.00 68.44 78 VAL A C 1
ATOM 610 O O . VAL A 1 78 ? -37.141 4.512 31.694 1.00 68.44 78 VAL A O 1
ATOM 613 N N . GLY A 1 79 ? -37.375 2.298 31.393 1.00 65.81 79 GLY A N 1
ATOM 614 C CA . GLY A 1 79 ? -36.273 1.877 32.259 1.00 65.81 79 GLY A CA 1
ATOM 615 C C . GLY A 1 79 ? -36.693 0.957 33.403 1.00 65.81 79 GLY A C 1
ATOM 616 O O . GLY A 1 79 ? -35.820 0.312 33.982 1.00 65.81 79 GLY A O 1
ATOM 617 N N . ASP A 1 80 ? -37.995 0.825 33.673 1.00 71.19 80 ASP A N 1
ATOM 618 C CA . ASP A 1 80 ? -38.515 -0.172 34.609 1.00 71.19 80 ASP A CA 1
ATOM 619 C C . ASP A 1 80 ? -38.466 -1.549 33.941 1.00 71.19 80 ASP A C 1
ATOM 621 O O . ASP A 1 80 ? -39.398 -2.006 33.277 1.00 71.19 80 ASP A O 1
ATOM 625 N N . VAL A 1 81 ? -37.314 -2.203 34.067 1.00 68.62 81 VAL A N 1
ATOM 626 C CA . VAL A 1 81 ? -37.145 -3.593 33.653 1.00 68.62 81 VAL A CA 1
ATOM 627 C C . VAL A 1 81 ? -37.760 -4.466 34.738 1.00 68.62 81 VAL A C 1
ATOM 629 O O . VAL A 1 81 ? -37.246 -4.509 35.854 1.00 68.62 81 VAL A O 1
ATOM 632 N N . ASP A 1 82 ? -38.848 -5.168 34.417 1.00 72.06 82 ASP A N 1
ATOM 633 C CA . ASP A 1 82 ? -39.420 -6.173 35.314 1.00 72.06 82 ASP A CA 1
ATOM 634 C C . ASP A 1 82 ? -38.349 -7.245 35.614 1.00 72.06 82 ASP A C 1
ATOM 636 O O . ASP A 1 82 ? -37.933 -7.969 34.700 1.00 72.06 82 ASP A O 1
ATOM 640 N N . PRO A 1 83 ? -37.886 -7.379 36.873 1.00 68.00 83 PRO A N 1
ATOM 641 C CA . PRO A 1 83 ? -36.843 -8.336 37.241 1.00 68.00 83 PRO A CA 1
ATOM 642 C C . PRO A 1 83 ? -37.277 -9.804 37.073 1.00 68.00 83 PRO A C 1
ATOM 644 O O . PRO A 1 83 ? -36.440 -10.704 37.142 1.00 68.00 83 PRO A O 1
ATOM 647 N N . SER A 1 84 ? -38.568 -10.065 36.845 1.00 72.19 84 SER A N 1
ATOM 648 C CA . SER A 1 84 ? -39.123 -11.389 36.549 1.00 72.19 84 SER A CA 1
ATOM 649 C C . SER A 1 84 ? -38.914 -11.810 35.086 1.00 72.19 84 SER A C 1
ATOM 651 O O . SER A 1 84 ? -38.911 -13.004 34.762 1.00 72.19 84 SER A O 1
ATOM 653 N N . VAL A 1 85 ? -38.695 -10.848 34.182 1.00 72.69 85 VAL A N 1
ATOM 654 C CA . VAL A 1 85 ? -38.463 -11.115 32.760 1.00 72.69 85 VAL A CA 1
ATOM 655 C C . VAL A 1 85 ? -37.016 -11.555 32.565 1.00 72.69 85 VAL A C 1
ATOM 657 O O . VAL A 1 85 ? -36.085 -10.754 32.501 1.00 72.69 85 VAL A O 1
ATOM 660 N N . LYS A 1 86 ? -36.815 -12.868 32.444 1.00 69.19 86 LYS A N 1
ATOM 661 C CA . LYS A 1 86 ? -35.515 -13.440 32.081 1.00 69.19 86 LYS A CA 1
ATOM 662 C C . LYS A 1 86 ? -35.222 -13.125 30.618 1.00 69.19 86 LYS A C 1
ATOM 664 O O . LYS A 1 86 ? -35.732 -13.787 29.716 1.00 69.19 86 LYS A O 1
ATOM 669 N N . THR A 1 87 ? -34.398 -12.115 30.377 1.00 70.69 87 THR A N 1
ATOM 670 C CA . THR A 1 87 ? -33.818 -11.883 29.056 1.00 70.69 87 THR A CA 1
ATOM 671 C C . THR A 1 87 ? -32.815 -12.996 28.750 1.00 70.69 87 THR A C 1
ATOM 673 O O . THR A 1 87 ? -32.001 -13.384 29.591 1.00 70.69 87 THR A O 1
ATOM 676 N N . ASN A 1 88 ? -32.880 -13.559 27.543 1.00 76.44 88 ASN A N 1
ATOM 677 C CA . ASN A 1 88 ? -31.945 -14.596 27.109 1.00 76.44 88 ASN A CA 1
ATOM 678 C C . ASN A 1 88 ? -30.604 -13.953 26.736 1.00 76.44 88 ASN A C 1
ATOM 680 O O . ASN A 1 88 ? -30.308 -13.754 25.561 1.00 76.44 88 ASN A O 1
ATOM 684 N N . LEU A 1 89 ? -29.794 -13.631 27.746 1.00 77.25 89 LEU A N 1
ATOM 685 C CA . LEU A 1 89 ? -28.479 -12.998 27.582 1.00 77.25 89 LEU A CA 1
ATOM 686 C C . LEU A 1 89 ? -27.555 -13.791 26.642 1.00 77.25 89 LEU A C 1
ATOM 688 O O . LEU A 1 89 ? -26.812 -13.193 25.876 1.00 77.25 89 LEU A O 1
ATOM 692 N N . ARG A 1 90 ? -27.679 -15.125 26.620 1.00 79.31 90 ARG A N 1
ATOM 693 C CA . ARG A 1 90 ? -26.941 -15.998 25.692 1.00 79.31 90 ARG A CA 1
ATOM 694 C C . ARG A 1 90 ? -27.250 -15.743 24.219 1.00 79.31 90 ARG A C 1
ATOM 696 O O . ARG A 1 90 ? -26.332 -15.719 23.417 1.00 79.31 90 ARG A O 1
ATOM 703 N N . ALA A 1 91 ? -28.521 -15.542 23.869 1.00 84.25 91 ALA A N 1
ATOM 704 C CA . ALA A 1 91 ? -28.905 -15.287 22.479 1.00 84.25 91 ALA A CA 1
ATOM 705 C C . ALA A 1 91 ? -28.359 -13.934 21.996 1.00 84.25 91 ALA A C 1
ATOM 707 O O . ALA A 1 91 ? -27.963 -13.786 20.846 1.00 84.25 91 ALA A O 1
ATOM 708 N N . VAL A 1 92 ? -28.307 -12.953 22.902 1.00 87.19 92 VAL A N 1
ATOM 709 C CA . VAL A 1 92 ? -27.697 -11.647 22.633 1.00 87.19 92 VAL A CA 1
ATOM 710 C C . VAL A 1 92 ? -26.185 -11.784 22.448 1.00 87.19 92 VAL A C 1
ATOM 712 O O . VAL A 1 92 ? -25.623 -11.163 21.553 1.00 87.19 92 VAL A O 1
ATOM 715 N N . GLU A 1 93 ? -25.528 -12.608 23.262 1.00 88.88 93 GLU A N 1
ATOM 716 C CA . GLU A 1 93 ? -24.088 -12.857 23.162 1.00 88.88 93 GLU A CA 1
ATOM 717 C C . GLU A 1 93 ? -23.710 -13.569 21.853 1.00 88.88 93 GLU A C 1
ATOM 719 O O . GLU A 1 93 ? -22.784 -13.131 21.173 1.00 88.88 93 GLU A O 1
ATOM 724 N N . GLU A 1 94 ? -24.487 -14.571 21.430 1.00 93.12 94 GLU A N 1
ATOM 725 C CA . GLU A 1 94 ? -24.313 -15.255 20.138 1.00 93.12 94 GLU A CA 1
ATOM 726 C C . GLU A 1 94 ? -24.459 -14.294 18.941 1.00 93.12 94 GLU A C 1
ATOM 728 O O . GLU A 1 94 ? -23.626 -14.298 18.033 1.00 93.12 94 GLU A O 1
ATOM 733 N N . GLU A 1 95 ? -25.464 -13.413 18.957 1.00 93.44 95 GLU A N 1
ATOM 734 C CA . GLU A 1 95 ? -25.665 -12.403 17.907 1.00 93.44 95 GLU A CA 1
ATOM 735 C C . GLU A 1 95 ? -24.507 -11.390 17.863 1.00 93.44 95 GLU A C 1
ATOM 737 O O . GLU A 1 95 ? -24.015 -11.033 16.789 1.00 93.44 95 GLU A O 1
ATOM 742 N N . ILE A 1 96 ? -24.024 -10.941 19.027 1.00 94.56 96 ILE A N 1
ATOM 743 C CA . ILE A 1 96 ? -22.871 -10.033 19.116 1.00 94.56 96 ILE A CA 1
ATOM 744 C C . ILE A 1 96 ? -21.619 -10.700 18.536 1.00 94.56 96 ILE A C 1
ATOM 746 O O . ILE A 1 96 ? -20.868 -10.063 17.786 1.00 94.56 96 ILE A O 1
ATOM 750 N N . GLU A 1 97 ? -21.384 -11.973 18.856 1.00 95.81 97 GLU A N 1
ATOM 751 C CA . GLU A 1 97 ? -20.266 -12.738 18.305 1.00 95.81 97 GLU A CA 1
ATOM 752 C C . GLU A 1 97 ? -20.364 -12.865 16.782 1.00 95.81 97 GLU A C 1
ATOM 754 O O . GLU A 1 97 ? -19.372 -12.634 16.077 1.00 95.81 97 GLU A O 1
ATOM 759 N N . GLU A 1 98 ? -21.551 -13.173 16.254 1.00 96.06 98 GLU A N 1
ATOM 760 C CA . GLU A 1 98 ? -21.773 -13.270 14.815 1.00 96.06 98 GLU A CA 1
ATOM 761 C C . GLU A 1 98 ? -21.533 -11.927 14.112 1.00 96.06 98 GLU A C 1
ATOM 763 O O . GLU A 1 98 ? -20.790 -11.869 13.125 1.00 96.06 98 GLU A O 1
ATOM 768 N N . GLN A 1 99 ? -22.070 -10.827 14.642 1.00 96.31 99 GLN A N 1
ATOM 769 C CA . GLN A 1 99 ? -21.856 -9.489 14.089 1.00 96.31 99 GLN A CA 1
ATOM 770 C C . GLN A 1 99 ? -20.380 -9.087 14.115 1.00 96.31 99 GLN A C 1
ATOM 772 O O . GLN A 1 99 ? -19.856 -8.553 13.129 1.00 96.31 99 GLN A O 1
ATOM 777 N N . LEU A 1 100 ? -19.671 -9.384 15.208 1.00 96.69 100 LEU A N 1
ATOM 778 C CA . LEU A 1 100 ? -18.238 -9.125 15.307 1.00 96.69 100 LEU A CA 1
ATOM 779 C C . LEU A 1 100 ? -17.455 -9.963 14.289 1.00 96.69 100 LEU A C 1
ATOM 781 O O . LEU A 1 100 ? -16.520 -9.458 13.660 1.00 96.69 100 LEU A O 1
ATOM 785 N N . ARG A 1 101 ? -17.845 -11.226 14.085 1.00 95.44 101 ARG A N 1
ATOM 786 C CA . ARG A 1 101 ? -17.255 -12.119 13.078 1.00 95.44 101 ARG A CA 1
ATOM 787 C C . ARG A 1 101 ? -17.469 -11.580 11.666 1.00 95.44 101 ARG A C 1
ATOM 789 O O . ARG A 1 101 ? -16.507 -11.512 10.901 1.00 95.44 101 ARG A O 1
ATOM 796 N N . LEU A 1 102 ? -18.688 -11.160 11.330 1.00 95.56 102 LEU A N 1
ATOM 797 C CA . LEU A 1 102 ? -19.029 -10.572 10.031 1.00 95.56 102 LEU A CA 1
ATOM 798 C C . LEU A 1 102 ? -18.269 -9.266 9.790 1.00 95.56 102 LEU A C 1
ATOM 800 O O . LEU A 1 102 ? -17.695 -9.078 8.717 1.00 95.56 102 LEU A O 1
ATOM 804 N N . SER A 1 103 ? -18.201 -8.395 10.799 1.00 95.44 103 SER A N 1
ATOM 805 C CA . SER A 1 103 ? -17.445 -7.140 10.745 1.00 95.44 103 SER A CA 1
ATOM 806 C C . SER A 1 103 ? -15.956 -7.389 10.489 1.00 95.44 103 SER A C 1
ATOM 808 O O . SER A 1 103 ? -15.384 -6.826 9.552 1.00 95.44 103 SER A O 1
ATOM 810 N N . LYS A 1 104 ? -15.339 -8.314 11.239 1.00 96.19 104 LYS A N 1
ATOM 811 C CA . LYS A 1 104 ? -13.945 -8.732 11.025 1.00 96.19 104 LYS A CA 1
ATOM 812 C C . LYS A 1 104 ? -13.746 -9.313 9.628 1.00 96.19 104 LYS A C 1
ATOM 814 O O . LYS A 1 104 ? -12.811 -8.922 8.936 1.00 96.19 104 LYS A O 1
ATOM 819 N N . HIS A 1 105 ? -14.623 -10.216 9.191 1.00 95.06 105 HIS A N 1
ATOM 820 C CA . HIS A 1 105 ? -14.530 -10.838 7.870 1.00 95.06 105 HIS A CA 1
ATOM 821 C C . HIS A 1 105 ? -14.593 -9.794 6.750 1.00 95.06 105 HIS A C 1
ATOM 823 O O . HIS A 1 105 ? -13.741 -9.786 5.863 1.00 95.06 105 HIS A O 1
ATOM 829 N N . LYS A 1 106 ? -15.547 -8.861 6.839 1.00 95.94 106 LYS A N 1
ATOM 830 C CA . LYS A 1 106 ? -15.691 -7.737 5.912 1.00 95.94 106 LYS A CA 1
ATOM 831 C C . LYS A 1 106 ? -14.435 -6.864 5.900 1.00 95.94 106 LYS A C 1
ATOM 833 O O . LYS A 1 106 ? -13.924 -6.555 4.827 1.00 95.94 106 LYS A O 1
ATOM 838 N N . TYR A 1 107 ? -13.913 -6.501 7.072 1.00 94.56 107 TYR A N 1
ATOM 839 C CA . TYR A 1 107 ? -12.683 -5.718 7.195 1.00 94.56 107 TYR A CA 1
ATOM 840 C C . TYR A 1 107 ? -11.499 -6.401 6.495 1.00 94.56 107 TYR A C 1
ATOM 842 O O . TYR A 1 107 ? -10.851 -5.789 5.647 1.00 94.56 107 TYR A O 1
ATOM 850 N N . TYR A 1 108 ? -11.265 -7.688 6.773 1.00 93.62 108 TYR A N 1
ATOM 851 C CA . TYR A 1 108 ? -10.182 -8.445 6.140 1.00 93.62 108 TYR A CA 1
ATOM 852 C C . TYR A 1 108 ? -10.380 -8.625 4.633 1.00 93.62 108 TYR A C 1
ATOM 854 O O . TYR A 1 108 ? -9.399 -8.602 3.892 1.00 93.62 108 TYR A O 1
ATOM 862 N N . TYR A 1 109 ? -11.622 -8.770 4.163 1.00 93.62 109 TYR A N 1
ATOM 863 C CA . TYR A 1 109 ? -11.935 -8.836 2.736 1.00 93.62 109 TYR A CA 1
ATOM 864 C C . TYR A 1 109 ? -11.511 -7.554 2.008 1.00 93.62 109 TYR A C 1
ATOM 866 O O . TYR A 1 109 ? -10.748 -7.624 1.045 1.00 93.62 109 TYR A O 1
ATOM 874 N N . TYR A 1 110 ? -11.926 -6.381 2.502 1.00 93.19 110 TYR A N 1
ATOM 875 C CA . TYR A 1 110 ? -11.534 -5.104 1.897 1.00 93.19 110 TYR A CA 1
ATOM 876 C C . TYR A 1 110 ? -10.037 -4.824 2.032 1.00 93.19 110 TYR A C 1
ATOM 878 O O . TYR A 1 110 ? -9.434 -4.339 1.081 1.00 93.19 110 TYR A O 1
ATOM 886 N N . TYR A 1 111 ? -9.426 -5.170 3.169 1.00 93.12 111 TYR A N 1
ATOM 887 C CA . TYR A 1 111 ? -7.982 -5.033 3.363 1.00 93.12 111 TYR A CA 1
ATOM 888 C C . TYR A 1 111 ? -7.196 -5.871 2.347 1.00 93.12 111 TYR A C 1
ATOM 890 O O . TYR A 1 111 ? -6.247 -5.387 1.739 1.00 93.12 111 TYR A O 1
ATOM 898 N N . ARG A 1 112 ? -7.624 -7.118 2.110 1.00 90.44 112 ARG A N 1
ATOM 899 C CA . ARG A 1 112 ? -6.994 -7.999 1.123 1.00 90.44 112 ARG A CA 1
ATOM 900 C C . ARG A 1 112 ? -7.141 -7.455 -0.293 1.00 90.44 112 ARG A C 1
ATOM 902 O O . ARG A 1 112 ? -6.169 -7.480 -1.025 1.00 90.44 112 ARG A O 1
ATOM 909 N N . LEU A 1 113 ? -8.319 -6.948 -0.652 1.00 89.31 113 LEU A N 1
ATOM 910 C CA . LEU A 1 113 ? -8.568 -6.315 -1.952 1.00 89.31 113 LEU A CA 1
ATOM 911 C C . LEU A 1 113 ? -7.717 -5.062 -2.171 1.00 89.31 113 LEU A C 1
ATOM 913 O O . LEU A 1 113 ? -7.172 -4.884 -3.254 1.00 89.31 113 LEU A O 1
ATOM 917 N N . ALA A 1 114 ? -7.592 -4.207 -1.154 1.00 88.69 114 ALA A N 1
ATOM 918 C CA . ALA A 1 114 ? -6.780 -2.995 -1.231 1.00 88.69 114 ALA A CA 1
ATOM 919 C C . ALA A 1 114 ? -5.279 -3.302 -1.354 1.00 88.69 114 ALA A C 1
ATOM 921 O O . ALA A 1 114 ? -4.551 -2.554 -2.004 1.00 88.69 114 ALA A O 1
ATOM 922 N N . ASN A 1 115 ? -4.830 -4.407 -0.755 1.00 86.75 115 ASN A N 1
ATOM 923 C CA . ASN A 1 115 ? -3.426 -4.805 -0.716 1.00 86.75 115 ASN A CA 1
ATOM 924 C C . ASN A 1 115 ? -3.071 -5.903 -1.735 1.00 86.75 115 ASN A C 1
ATOM 926 O O . ASN A 1 115 ? -1.952 -6.415 -1.698 1.00 86.75 115 ASN A O 1
ATOM 930 N N . ASP A 1 116 ? -3.990 -6.300 -2.619 1.00 86.56 116 ASP A N 1
ATOM 931 C CA . ASP A 1 116 ? -3.717 -7.331 -3.620 1.00 86.56 116 ASP A CA 1
ATOM 932 C C . ASP A 1 116 ? -2.851 -6.763 -4.753 1.00 86.56 116 ASP A C 1
ATOM 934 O O . ASP A 1 116 ? -3.338 -6.240 -5.755 1.00 86.56 116 ASP A O 1
ATOM 938 N N . THR A 1 117 ? -1.533 -6.881 -4.593 1.00 79.00 117 THR A N 1
ATOM 939 C CA . THR A 1 117 ? -0.542 -6.551 -5.625 1.00 79.00 117 THR A CA 1
ATOM 940 C C . THR A 1 117 ? -0.271 -7.714 -6.574 1.00 79.00 117 THR A C 1
ATOM 942 O O . THR A 1 117 ? 0.549 -7.563 -7.476 1.00 79.00 117 THR A O 1
ATOM 945 N N . SER A 1 118 ? -0.981 -8.849 -6.458 1.00 77.81 118 SER A N 1
ATOM 946 C CA . SER A 1 118 ? -0.711 -10.056 -7.254 1.00 77.81 118 SER A CA 1
ATOM 947 C C . SER A 1 118 ? -0.716 -9.792 -8.760 1.00 77.81 118 SER A C 1
ATOM 949 O O . SER A 1 118 ? 0.007 -10.446 -9.509 1.00 77.81 118 SER A O 1
ATOM 951 N N . HIS A 1 119 ? -1.529 -8.842 -9.224 1.00 68.69 119 HIS A N 1
ATOM 952 C CA . HIS A 1 119 ? -1.551 -8.446 -10.631 1.00 68.69 119 HIS A CA 1
ATOM 953 C C . HIS A 1 119 ? -0.324 -7.638 -11.056 1.00 68.69 119 HIS A C 1
ATOM 955 O O . HIS A 1 119 ? 0.111 -7.782 -12.192 1.00 68.69 119 HIS A O 1
ATOM 961 N N . VAL A 1 120 ? 0.242 -6.825 -10.165 1.00 70.56 120 VAL A N 1
ATOM 962 C CA . VAL A 1 120 ? 1.445 -6.026 -10.430 1.00 70.56 120 VAL A CA 1
ATOM 963 C C . VAL A 1 120 ? 2.691 -6.909 -10.370 1.00 70.56 120 VAL A C 1
ATOM 965 O O . VAL A 1 120 ? 3.543 -6.812 -11.246 1.00 70.56 120 VAL A O 1
ATOM 968 N N . ASP A 1 121 ? 2.746 -7.844 -9.418 1.00 72.94 121 ASP A N 1
ATOM 969 C CA . ASP A 1 121 ? 3.872 -8.772 -9.244 1.00 72.94 121 ASP A CA 1
ATOM 970 C C . ASP A 1 121 ? 4.019 -9.767 -1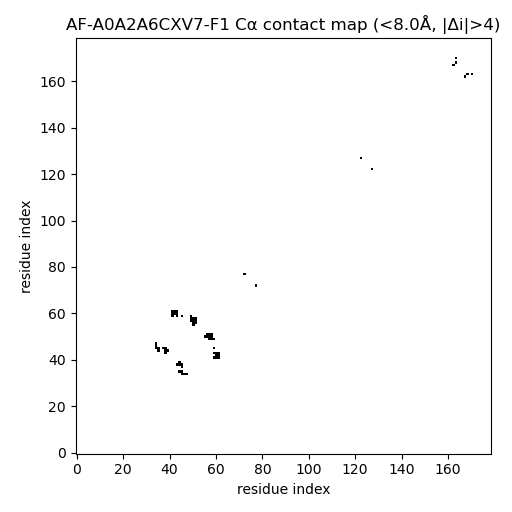0.413 1.00 72.94 121 ASP A C 1
ATOM 972 O O . ASP A 1 121 ? 5.103 -10.286 -10.670 1.00 72.94 121 ASP A O 1
ATOM 976 N N . LYS A 1 122 ? 2.931 -10.029 -11.151 1.00 73.75 122 LYS A N 1
ATOM 977 C CA . LYS A 1 122 ? 2.931 -10.869 -12.363 1.00 73.75 122 LYS A CA 1
ATOM 978 C C . LYS A 1 122 ? 3.439 -10.141 -13.611 1.00 73.75 122 LYS A C 1
ATOM 980 O O . LYS A 1 122 ? 3.668 -10.797 -14.627 1.00 73.75 122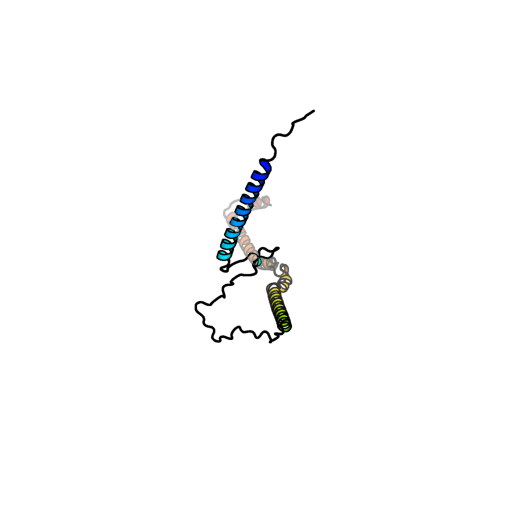 LYS A O 1
ATOM 985 N N . ILE A 1 123 ? 3.568 -8.814 -13.578 1.00 78.69 123 ILE A N 1
ATOM 986 C CA . ILE A 1 123 ? 4.043 -8.034 -14.723 1.00 78.69 123 ILE A CA 1
ATOM 987 C C . ILE A 1 123 ? 5.569 -7.991 -14.670 1.00 78.69 123 ILE A C 1
ATOM 989 O O . ILE A 1 123 ? 6.161 -7.339 -13.814 1.00 78.69 123 ILE A O 1
ATOM 993 N N . ASP A 1 124 ? 6.212 -8.665 -15.621 1.00 79.50 124 ASP A N 1
ATOM 994 C CA . ASP A 1 124 ? 7.660 -8.590 -15.793 1.00 79.50 124 ASP A CA 1
ATOM 995 C C . ASP A 1 124 ? 8.069 -7.202 -16.321 1.00 79.50 124 ASP A C 1
ATOM 997 O O . ASP A 1 124 ? 7.902 -6.868 -17.500 1.00 79.50 124 ASP A O 1
ATOM 1001 N N . LEU A 1 125 ? 8.618 -6.380 -15.423 1.00 76.81 125 LEU A N 1
ATOM 1002 C CA . LEU A 1 125 ? 9.083 -5.021 -15.709 1.00 76.81 125 LEU A CA 1
ATOM 1003 C C . LEU A 1 125 ? 10.199 -4.987 -16.763 1.00 76.81 125 LEU A C 1
ATOM 1005 O O . LEU A 1 125 ? 10.359 -3.975 -17.447 1.00 76.81 125 LEU A O 1
ATOM 1009 N N . GLN A 1 126 ? 10.965 -6.072 -16.921 1.00 76.00 126 GLN A N 1
ATOM 1010 C CA . GLN A 1 126 ? 12.046 -6.132 -17.905 1.00 76.00 126 GLN A CA 1
ATOM 1011 C C . GLN A 1 126 ? 11.518 -6.289 -19.333 1.00 76.00 126 GLN A C 1
ATOM 1013 O O . GLN A 1 126 ? 12.103 -5.738 -20.266 1.00 76.00 126 GLN A O 1
ATOM 1018 N N . ALA A 1 127 ? 10.391 -6.981 -19.508 1.00 78.50 127 ALA A N 1
ATOM 1019 C CA . ALA A 1 127 ? 9.726 -7.126 -20.800 1.00 78.50 127 ALA A CA 1
ATOM 1020 C C . ALA A 1 127 ? 8.957 -5.860 -21.221 1.00 78.50 127 ALA A C 1
ATOM 1022 O O . ALA A 1 127 ? 8.831 -5.587 -22.417 1.00 78.50 127 ALA A O 1
ATOM 1023 N N . LEU A 1 128 ? 8.453 -5.090 -20.247 1.00 73.81 128 LEU A N 1
ATOM 1024 C CA . LEU A 1 128 ? 7.705 -3.846 -20.468 1.00 73.81 128 LEU A CA 1
ATOM 1025 C C . LEU A 1 128 ? 8.603 -2.617 -20.687 1.00 73.81 128 LEU A C 1
ATOM 1027 O O . LEU A 1 128 ? 8.126 -1.573 -21.136 1.00 73.81 128 LEU A O 1
ATOM 1031 N N . ALA A 1 129 ? 9.889 -2.719 -20.344 1.00 82.00 129 ALA A N 1
ATOM 1032 C CA . ALA A 1 129 ? 10.843 -1.634 -20.513 1.00 82.00 129 ALA A CA 1
ATOM 1033 C C . ALA A 1 129 ? 10.983 -1.237 -21.999 1.00 82.00 129 ALA A C 1
ATOM 1035 O O . ALA A 1 129 ? 10.927 -2.101 -22.882 1.00 82.00 129 ALA A O 1
ATOM 1036 N N . PRO A 1 130 ? 11.215 0.056 -22.308 1.00 79.88 130 PRO A N 1
ATOM 1037 C CA . PRO A 1 130 ? 11.504 0.483 -23.670 1.00 79.88 130 PRO A CA 1
ATOM 1038 C C . PRO A 1 130 ? 12.728 -0.275 -24.182 1.00 79.88 130 PRO A C 1
ATOM 1040 O O . PRO A 1 130 ? 13.808 -0.214 -23.587 1.00 79.88 130 PRO A O 1
ATOM 1043 N N . LYS A 1 131 ? 12.559 -1.013 -25.280 1.00 75.69 131 LYS A N 1
ATOM 1044 C CA . LYS A 1 131 ? 13.664 -1.759 -25.878 1.00 75.69 131 LYS A CA 1
ATOM 1045 C C . LYS A 1 131 ? 14.762 -0.800 -26.328 1.00 75.69 131 LYS A C 1
ATOM 1047 O O . LYS A 1 131 ? 14.505 0.328 -26.755 1.00 75.69 131 LYS A O 1
ATOM 1052 N N . LYS A 1 132 ? 16.007 -1.269 -26.217 1.00 76.19 132 LYS A N 1
ATOM 1053 C CA . LYS A 1 132 ? 17.176 -0.571 -26.757 1.00 76.19 132 LYS A CA 1
ATOM 1054 C C . LYS A 1 132 ? 16.930 -0.333 -28.243 1.00 76.19 132 LYS A C 1
ATOM 1056 O O . LYS A 1 132 ? 16.401 -1.209 -28.912 1.00 76.19 132 LYS A O 1
ATOM 1061 N N . VAL A 1 133 ? 17.307 0.846 -28.727 1.00 70.12 133 VAL A N 1
ATOM 1062 C CA . VAL A 1 133 ? 17.111 1.247 -30.120 1.00 70.12 133 VAL A CA 1
ATOM 1063 C C . VAL A 1 133 ? 17.606 0.143 -31.056 1.00 70.12 133 VAL A C 1
ATOM 1065 O O . VAL A 1 133 ? 18.801 -0.161 -31.104 1.00 70.12 133 VAL A O 1
ATOM 1068 N N . ASP A 1 134 ? 16.662 -0.457 -31.769 1.00 72.19 134 ASP A N 1
ATOM 1069 C CA . ASP A 1 134 ? 16.911 -1.602 -32.621 1.00 72.19 134 ASP A CA 1
ATOM 1070 C C . ASP A 1 134 ? 17.690 -1.193 -33.882 1.00 72.19 134 ASP A C 1
ATOM 1072 O O . ASP A 1 134 ? 17.700 -0.034 -34.301 1.00 72.19 134 ASP A O 1
ATOM 1076 N N . TRP A 1 135 ? 18.358 -2.176 -34.492 1.00 74.50 135 TRP A N 1
ATOM 1077 C CA . TRP A 1 135 ? 18.987 -2.166 -35.824 1.00 74.50 135 TRP A CA 1
ATOM 1078 C C . TRP A 1 135 ? 18.214 -1.385 -36.907 1.00 74.50 135 TRP A C 1
ATOM 1080 O O . TRP A 1 135 ? 18.821 -0.887 -37.858 1.00 74.50 135 TRP A O 1
ATOM 1090 N N . ASP A 1 136 ? 16.908 -1.223 -36.718 1.00 75.81 136 ASP A N 1
ATOM 1091 C CA . ASP A 1 136 ? 16.015 -0.381 -37.501 1.00 75.81 136 ASP A CA 1
ATOM 1092 C C . ASP A 1 136 ? 16.424 1.101 -37.511 1.00 75.81 136 ASP A C 1
ATOM 1094 O O . ASP A 1 136 ? 16.497 1.694 -38.580 1.00 75.81 136 ASP A O 1
ATOM 1098 N N . LEU A 1 137 ? 16.851 1.692 -36.384 1.00 79.31 137 LEU A N 1
ATOM 1099 C CA . LEU A 1 137 ? 17.320 3.087 -36.394 1.00 79.31 137 LEU A CA 1
ATOM 1100 C C . LEU A 1 137 ? 18.610 3.233 -37.205 1.00 79.31 137 LEU A C 1
ATOM 1102 O O . LEU A 1 137 ? 18.784 4.207 -37.934 1.00 79.31 137 LEU A O 1
ATOM 1106 N N . LYS A 1 138 ? 19.524 2.260 -37.110 1.00 80.31 138 LYS A N 1
ATOM 1107 C CA . LYS A 1 138 ? 20.743 2.271 -37.932 1.00 80.31 138 LYS A CA 1
ATOM 1108 C C . LYS A 1 138 ? 20.397 2.165 -39.418 1.00 80.31 138 LYS A C 1
ATOM 1110 O O . LYS A 1 138 ? 21.004 2.866 -40.220 1.00 80.31 138 LYS A O 1
ATOM 1115 N N . ARG A 1 139 ? 19.408 1.343 -39.778 1.00 81.62 139 ARG A N 1
ATOM 1116 C CA . ARG A 1 139 ? 18.928 1.180 -41.156 1.00 81.62 139 ARG A CA 1
ATOM 1117 C C . ARG A 1 139 ? 18.225 2.438 -41.678 1.00 81.62 139 ARG A C 1
ATOM 1119 O O . ARG A 1 139 ? 18.532 2.897 -42.777 1.00 81.62 139 ARG A O 1
ATOM 1126 N N . ASP A 1 140 ? 17.356 3.036 -40.874 1.00 81.88 140 ASP A N 1
ATOM 1127 C CA . ASP A 1 140 ? 16.604 4.240 -41.231 1.00 81.88 140 ASP A CA 1
ATOM 1128 C C . ASP A 1 140 ? 17.512 5.468 -41.368 1.00 81.88 140 ASP A C 1
ATOM 1130 O O . ASP A 1 140 ? 17.305 6.321 -42.240 1.00 81.88 140 ASP A O 1
ATOM 1134 N N . LEU A 1 141 ? 18.564 5.548 -40.545 1.00 89.69 141 LEU A N 1
ATOM 1135 C CA . LEU A 1 141 ? 19.586 6.590 -40.636 1.00 89.69 141 LEU A CA 1
ATOM 1136 C C . LEU A 1 141 ? 20.598 6.340 -41.762 1.00 89.69 141 LEU A C 1
ATOM 1138 O O . LEU A 1 141 ? 21.116 7.317 -42.304 1.00 89.69 141 LEU A O 1
ATOM 1142 N N . ALA A 1 142 ? 20.846 5.088 -42.165 1.00 88.38 142 ALA A N 1
ATOM 1143 C CA . ALA A 1 142 ? 21.815 4.758 -43.215 1.00 88.38 142 ALA A CA 1
ATOM 1144 C C . ALA A 1 142 ? 21.492 5.460 -44.542 1.00 88.38 142 ALA A C 1
ATOM 1146 O O . ALA A 1 142 ? 22.361 6.098 -45.129 1.00 88.38 142 ALA A O 1
ATOM 1147 N N . SER A 1 143 ? 20.223 5.455 -44.966 1.00 88.69 143 SER A N 1
ATOM 1148 C CA . SER A 1 143 ? 19.807 6.120 -46.214 1.00 88.69 143 SER A CA 1
ATOM 1149 C C . SER A 1 143 ? 19.998 7.647 -46.194 1.00 88.69 143 SER A C 1
ATOM 1151 O O . SER A 1 143 ? 20.226 8.275 -47.232 1.00 88.69 143 SER A O 1
ATOM 1153 N N . LYS A 1 144 ? 19.893 8.270 -45.011 1.00 92.25 144 LYS A N 1
ATOM 1154 C CA . LYS A 1 144 ? 20.110 9.712 -44.818 1.00 92.25 144 LYS A CA 1
ATOM 1155 C C . LYS A 1 144 ? 21.601 10.038 -44.764 1.00 92.25 144 LYS A C 1
ATOM 1157 O O . LYS A 1 144 ? 22.017 11.023 -45.373 1.00 92.25 144 LYS A O 1
ATOM 1162 N N . LEU A 1 145 ? 22.386 9.205 -44.081 1.00 92.81 145 LEU A N 1
ATOM 1163 C CA . LEU A 1 145 ? 23.841 9.319 -44.008 1.00 92.81 145 LEU A CA 1
ATOM 1164 C C . LEU A 1 145 ? 24.485 9.153 -45.384 1.00 92.81 145 LEU A C 1
ATOM 1166 O O . LEU A 1 145 ? 25.295 9.990 -45.752 1.00 92.81 145 LEU A O 1
ATOM 1170 N N . GLU A 1 146 ? 24.050 8.183 -46.188 1.00 93.69 146 GLU A N 1
ATOM 1171 C CA . GLU A 1 146 ? 24.571 7.971 -47.545 1.00 93.69 146 GLU A CA 1
ATOM 1172 C C . GLU A 1 146 ? 24.347 9.200 -48.446 1.00 93.69 146 GLU A C 1
ATOM 1174 O O . GLU A 1 146 ? 25.244 9.653 -49.160 1.00 93.69 146 GLU A O 1
ATOM 1179 N N . LYS A 1 147 ? 23.153 9.809 -48.388 1.00 94.75 147 LYS A N 1
ATOM 1180 C CA . LYS A 1 147 ? 22.857 11.045 -49.136 1.00 94.75 147 LYS A CA 1
ATOM 1181 C C . LYS A 1 147 ? 23.729 12.213 -48.686 1.00 94.75 147 LYS A C 1
ATOM 1183 O O . LYS A 1 147 ? 24.142 13.019 -49.522 1.00 94.75 147 LYS A O 1
ATOM 1188 N N . LEU A 1 148 ? 23.966 12.329 -47.381 1.00 95.44 148 LEU A N 1
ATOM 1189 C CA . LEU A 1 148 ? 24.815 13.371 -46.820 1.00 95.44 148 LEU A CA 1
ATOM 1190 C C . LEU A 1 148 ? 26.274 13.152 -47.225 1.00 95.44 148 LEU A C 1
ATOM 1192 O O . LEU A 1 148 ? 26.898 14.077 -47.727 1.00 95.44 148 LEU A O 1
ATOM 1196 N N . GLU A 1 149 ? 26.777 11.926 -47.111 1.00 94.88 149 GLU A N 1
ATOM 1197 C CA . GLU A 1 149 ? 28.135 11.540 -47.485 1.00 94.88 149 GLU A CA 1
ATOM 1198 C C . GLU A 1 149 ? 28.421 11.822 -48.962 1.00 94.88 149 GLU A C 1
ATOM 1200 O O . GLU A 1 149 ? 29.433 12.446 -49.276 1.00 94.88 149 GLU A O 1
ATOM 1205 N N . ARG A 1 150 ? 27.487 11.503 -49.869 1.00 96.00 150 ARG A N 1
ATOM 1206 C CA . ARG A 1 150 ? 27.620 11.848 -51.297 1.00 96.00 150 ARG A CA 1
ATOM 1207 C C . ARG A 1 150 ? 27.735 13.355 -51.530 1.00 96.00 150 ARG A C 1
ATOM 1209 O O . ARG A 1 150 ? 28.514 13.786 -52.378 1.00 96.00 150 ARG A O 1
ATOM 1216 N N . ARG A 1 151 ? 26.980 14.174 -50.790 1.00 96.06 151 ARG A N 1
ATOM 1217 C CA . ARG A 1 151 ? 27.061 15.645 -50.884 1.00 96.06 151 ARG A CA 1
ATOM 1218 C C . ARG A 1 151 ? 28.354 16.179 -50.279 1.00 96.06 151 ARG A C 1
ATOM 1220 O O . ARG A 1 151 ? 28.957 17.072 -50.863 1.00 96.06 151 ARG A O 1
ATOM 1227 N N . THR A 1 152 ? 28.800 15.613 -49.162 1.00 96.25 152 THR A N 1
ATOM 1228 C CA . THR A 1 152 ? 30.070 15.964 -48.523 1.00 96.25 152 THR A CA 1
ATOM 1229 C C . THR A 1 152 ? 31.242 15.634 -49.440 1.00 96.25 152 THR A C 1
ATOM 1231 O O . THR A 1 152 ? 32.083 16.494 -49.667 1.00 96.25 152 THR A O 1
ATOM 1234 N N . GLN A 1 153 ? 31.264 14.449 -50.056 1.00 95.06 153 GLN A N 1
ATOM 1235 C CA . GLN A 1 153 ? 32.275 14.071 -51.048 1.00 95.06 153 GLN A CA 1
ATOM 1236 C C . GLN A 1 153 ? 32.241 14.985 -52.279 1.00 95.06 153 GLN A C 1
ATOM 1238 O O . GLN A 1 153 ? 33.292 15.400 -52.760 1.00 95.06 153 GLN A O 1
ATOM 1243 N N . ALA A 1 154 ? 31.052 15.356 -52.767 1.00 94.44 154 ALA A N 1
ATOM 1244 C CA . ALA A 1 154 ? 30.922 16.316 -53.862 1.00 94.44 154 ALA A CA 1
ATOM 1245 C C . ALA A 1 154 ? 31.448 17.713 -53.482 1.00 94.44 154 ALA A C 1
ATOM 1247 O O . ALA A 1 154 ? 32.124 18.348 -54.289 1.00 94.44 154 ALA A O 1
ATOM 1248 N N . GLY A 1 155 ? 31.184 18.166 -52.253 1.00 95.25 155 GLY A N 1
ATOM 1249 C CA . GLY A 1 155 ? 31.713 19.415 -51.704 1.00 95.25 155 GLY A CA 1
ATOM 1250 C C . GLY A 1 155 ? 33.232 19.383 -51.529 1.00 95.25 155 GLY A C 1
ATOM 1251 O O . GLY A 1 155 ? 33.912 20.310 -51.955 1.00 95.25 155 GLY A O 1
ATOM 1252 N N . ILE A 1 156 ? 33.780 18.285 -50.999 1.00 93.69 156 ILE A N 1
ATOM 1253 C CA . ILE A 1 156 ? 35.229 18.050 -50.911 1.00 93.69 156 ILE A CA 1
ATOM 1254 C C . ILE A 1 156 ? 35.850 18.086 -52.310 1.00 93.69 156 ILE A C 1
ATOM 1256 O O . ILE A 1 156 ? 36.830 18.790 -52.529 1.00 93.69 156 ILE A O 1
ATOM 1260 N N . ALA A 1 157 ? 35.258 17.391 -53.283 1.00 92.94 157 ALA A N 1
ATOM 1261 C CA . ALA A 1 157 ? 35.743 17.395 -54.659 1.00 92.94 157 ALA A CA 1
ATOM 1262 C C . ALA A 1 157 ? 35.679 18.793 -55.296 1.00 92.94 157 ALA A C 1
ATOM 1264 O O . ALA A 1 157 ? 36.571 19.154 -56.060 1.00 92.94 157 ALA A O 1
ATOM 1265 N N . HIS A 1 158 ? 34.651 19.590 -54.992 1.00 93.31 158 HIS A N 1
ATOM 1266 C CA . HIS A 1 158 ? 34.568 20.982 -55.435 1.00 93.31 158 HIS A CA 1
ATOM 1267 C C . HIS A 1 158 ? 35.688 21.834 -54.828 1.00 93.31 158 HIS A C 1
ATOM 1269 O O . HIS A 1 158 ? 36.423 22.471 -55.574 1.00 93.31 158 HIS A O 1
ATOM 1275 N N . LEU A 1 159 ? 35.873 21.775 -53.505 1.00 91.25 159 LEU A N 1
ATOM 1276 C CA . LEU A 1 159 ? 36.936 22.495 -52.795 1.00 91.25 159 LEU A CA 1
ATOM 1277 C C . LEU A 1 159 ? 38.334 22.112 -53.297 1.00 91.25 159 LEU A C 1
ATOM 1279 O O . LEU A 1 159 ? 39.200 22.971 -53.425 1.00 91.25 159 LEU A O 1
ATOM 1283 N N . ILE A 1 160 ? 38.561 20.834 -53.613 1.00 88.44 160 ILE A N 1
ATOM 1284 C CA . ILE A 1 160 ? 39.824 20.372 -54.206 1.00 88.44 160 ILE A CA 1
ATOM 1285 C C . ILE A 1 160 ? 40.027 20.987 -55.597 1.00 88.44 160 ILE A C 1
ATOM 1287 O O . ILE A 1 160 ? 41.127 21.445 -55.895 1.00 88.44 160 ILE A O 1
ATOM 1291 N N . ARG A 1 161 ? 38.992 21.024 -56.450 1.00 86.88 161 ARG A N 1
ATOM 1292 C CA . ARG A 1 161 ? 39.095 21.629 -57.793 1.00 86.88 161 ARG A CA 1
ATOM 1293 C C . ARG A 1 161 ? 39.358 23.129 -57.737 1.00 86.88 161 ARG A C 1
ATOM 1295 O O . ARG A 1 161 ? 40.177 23.613 -58.506 1.00 86.88 161 ARG A O 1
ATOM 1302 N N . GLU A 1 162 ? 38.679 23.837 -56.843 1.00 88.06 162 GLU A N 1
ATOM 1303 C CA . GLU A 1 162 ? 38.864 25.273 -56.621 1.00 88.06 162 GLU A CA 1
ATOM 1304 C C . GLU A 1 162 ? 40.297 25.569 -56.166 1.00 88.06 162 GLU A C 1
ATOM 1306 O O . GLU A 1 162 ? 40.998 26.332 -56.822 1.00 88.06 162 GLU A O 1
ATOM 1311 N N . ARG A 1 163 ? 40.803 24.838 -55.163 1.00 84.62 163 ARG A N 1
ATOM 1312 C CA . ARG A 1 163 ? 42.195 24.973 -54.696 1.00 84.62 163 ARG A CA 1
ATOM 1313 C C . ARG A 1 163 ? 43.239 24.651 -55.769 1.00 84.62 163 ARG A C 1
ATOM 1315 O O . ARG A 1 163 ? 44.244 25.352 -5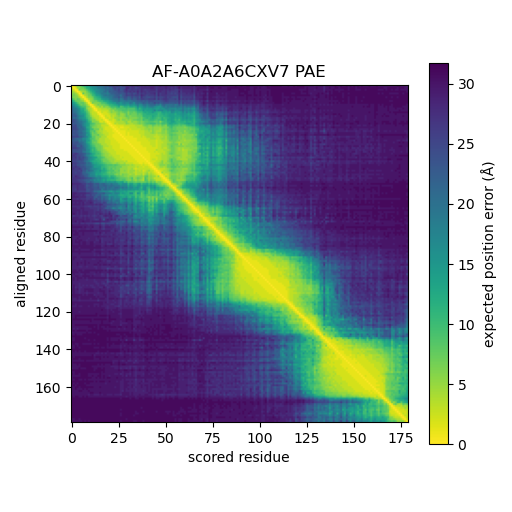5.870 1.00 84.62 163 ARG A O 1
ATOM 1322 N N . LEU A 1 164 ? 43.002 23.617 -56.585 1.00 81.81 164 LEU A N 1
ATOM 1323 C CA . LEU A 1 164 ? 43.860 23.287 -57.731 1.00 81.81 164 LEU A CA 1
ATOM 1324 C C . LEU A 1 164 ? 43.860 24.404 -58.786 1.00 81.81 164 LEU A C 1
ATOM 1326 O O . LEU A 1 164 ? 44.916 24.723 -59.327 1.00 81.81 164 LEU A O 1
ATOM 1330 N N . ALA A 1 165 ? 42.699 24.998 -59.076 1.00 80.62 165 ALA A N 1
ATOM 1331 C CA . ALA A 1 165 ? 42.567 26.099 -60.031 1.00 80.62 165 ALA A CA 1
ATOM 1332 C C . ALA A 1 165 ? 43.200 27.405 -59.517 1.00 80.62 165 ALA A C 1
ATOM 1334 O O . ALA A 1 165 ? 43.778 28.155 -60.298 1.00 80.62 165 ALA A O 1
ATOM 1335 N N . GLU A 1 166 ? 43.151 27.641 -58.205 1.00 80.56 166 GLU A N 1
ATOM 1336 C CA . GLU A 1 166 ? 43.819 28.754 -57.515 1.00 80.56 166 GLU A CA 1
ATOM 1337 C C . GLU A 1 166 ? 45.348 28.576 -57.413 1.00 80.56 166 GLU A C 1
ATOM 1339 O O . GLU A 1 166 ? 46.042 29.451 -56.896 1.00 80.56 166 GLU A O 1
ATOM 1344 N N . GLY A 1 167 ? 45.901 27.462 -57.914 1.00 68.94 167 GLY A N 1
ATOM 1345 C CA . GLY A 1 167 ? 47.345 27.219 -57.989 1.00 68.94 167 GLY A CA 1
ATOM 1346 C C . GLY A 1 167 ? 48.016 26.988 -56.632 1.00 68.94 167 GLY A C 1
ATOM 1347 O O . GLY A 1 167 ? 49.243 27.063 -56.529 1.00 68.94 167 GLY A O 1
ATOM 1348 N N . THR A 1 168 ? 47.240 26.712 -55.580 1.00 60.53 168 THR A N 1
ATOM 1349 C CA . THR A 1 168 ? 47.777 26.519 -54.231 1.00 60.53 168 THR A CA 1
ATOM 1350 C C . THR A 1 168 ? 48.133 25.051 -53.989 1.00 60.53 168 THR A C 1
ATOM 1352 O O . THR A 1 168 ? 47.279 24.221 -53.709 1.00 60.53 168 THR A O 1
ATOM 1355 N N . THR A 1 169 ? 49.443 24.792 -54.099 1.00 61.31 169 THR A N 1
ATOM 1356 C CA . THR A 1 169 ? 50.212 23.623 -53.623 1.00 61.31 169 THR A CA 1
ATOM 1357 C C . THR A 1 169 ? 49.869 22.242 -54.215 1.00 61.31 169 THR A C 1
ATOM 1359 O O . THR A 1 169 ? 48.731 21.899 -54.519 1.00 61.31 169 THR A O 1
ATOM 1362 N N . ASN A 1 170 ? 50.905 21.411 -54.407 1.00 69.12 170 ASN A N 1
ATOM 1363 C CA . ASN A 1 170 ? 50.795 20.029 -54.891 1.00 69.12 170 ASN A CA 1
ATOM 1364 C C . ASN A 1 170 ? 50.000 19.163 -53.894 1.00 69.12 170 ASN A C 1
ATOM 1366 O O . ASN A 1 170 ? 50.554 18.522 -53.003 1.00 69.12 170 ASN A O 1
ATOM 1370 N N . LEU A 1 171 ? 48.678 19.124 -54.056 1.00 65.38 171 LEU A N 1
ATOM 1371 C CA . LEU A 1 171 ? 47.751 18.375 -53.198 1.00 65.38 171 LEU A CA 1
ATOM 1372 C C . LEU A 1 171 ? 48.050 16.865 -53.149 1.00 65.38 171 LEU A C 1
ATOM 1374 O O . LEU A 1 171 ? 47.756 16.218 -52.145 1.00 65.38 171 LEU A O 1
ATOM 1378 N N . ALA A 1 172 ? 48.678 16.316 -54.194 1.00 67.69 172 ALA A N 1
ATOM 1379 C CA . ALA A 1 172 ? 49.103 14.918 -54.248 1.00 67.69 172 ALA A CA 1
ATOM 1380 C C . ALA A 1 172 ? 50.149 14.560 -53.170 1.00 67.69 172 ALA A C 1
ATOM 1382 O O . ALA A 1 172 ? 50.083 13.473 -52.604 1.00 67.69 172 ALA A O 1
ATOM 1383 N N . GLU A 1 173 ? 51.066 15.472 -52.831 1.00 68.50 173 GLU A N 1
ATOM 1384 C CA . GLU A 1 173 ? 52.104 15.237 -51.811 1.00 68.50 173 GLU A CA 1
ATOM 1385 C C . GLU A 1 173 ? 51.546 15.354 -50.382 1.00 68.50 173 GLU A C 1
ATOM 1387 O O . GLU A 1 173 ? 51.942 14.612 -49.482 1.00 68.50 173 GLU A O 1
ATOM 1392 N N . VAL A 1 174 ? 50.568 16.241 -50.166 1.00 66.25 174 VAL A N 1
ATOM 1393 C CA . VAL A 1 174 ? 49.933 16.442 -48.850 1.00 66.25 174 VAL A CA 1
ATOM 1394 C C . VAL A 1 174 ? 49.033 15.259 -48.483 1.00 66.25 174 VAL A C 1
ATOM 1396 O O . VAL A 1 174 ? 49.034 14.810 -47.343 1.00 66.25 174 VAL A O 1
ATOM 1399 N N . VAL A 1 175 ? 48.292 14.706 -49.446 1.00 68.00 175 VAL A N 1
ATOM 1400 C CA . VAL A 1 175 ? 47.455 13.518 -49.206 1.00 68.00 175 VAL A CA 1
ATOM 1401 C C . VAL A 1 175 ? 48.308 12.257 -49.029 1.00 68.00 175 VAL A C 1
ATOM 1403 O O . VAL A 1 175 ? 47.995 11.438 -48.172 1.00 68.00 175 VAL A O 1
ATOM 1406 N N . ALA A 1 176 ? 49.411 12.119 -49.773 1.00 67.19 176 ALA A N 1
ATOM 1407 C CA . ALA A 1 176 ? 50.340 10.995 -49.623 1.00 67.19 176 ALA A CA 1
ATOM 1408 C C . ALA A 1 176 ? 51.127 11.004 -48.296 1.00 67.19 176 ALA A C 1
ATOM 1410 O O . ALA A 1 176 ? 51.606 9.957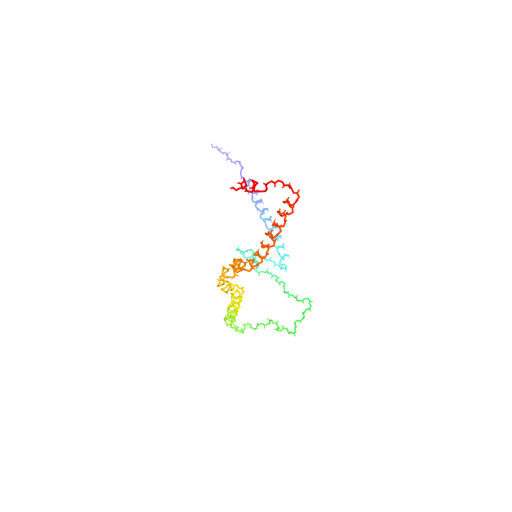 -47.878 1.00 67.19 176 ALA A O 1
ATOM 1411 N N . SER A 1 177 ? 51.263 12.161 -47.638 1.00 65.31 177 SER A N 1
ATOM 1412 C CA . SER A 1 177 ? 51.935 12.303 -46.333 1.00 65.31 177 SER A CA 1
ATOM 1413 C C . SER A 1 177 ? 50.985 12.278 -45.129 1.00 65.31 177 SER A C 1
ATOM 1415 O O . SER A 1 177 ? 51.449 12.176 -43.996 1.00 65.31 177 SER A O 1
ATOM 1417 N N . ALA A 1 178 ? 49.671 12.374 -45.356 1.00 54.81 178 ALA A N 1
ATOM 1418 C CA . ALA A 1 178 ? 48.644 12.347 -44.312 1.00 54.81 178 ALA A CA 1
ATOM 1419 C C . ALA A 1 178 ? 48.067 10.944 -44.036 1.00 54.81 178 ALA A C 1
ATOM 1421 O O . ALA A 1 178 ? 47.192 10.816 -43.175 1.00 54.81 178 ALA A O 1
ATOM 1422 N N . HIS A 1 179 ? 48.521 9.921 -44.766 1.00 41.03 179 HIS A N 1
ATOM 1423 C CA . HIS A 1 179 ? 48.100 8.528 -44.614 1.00 41.03 179 HIS A CA 1
ATOM 1424 C C . HIS A 1 179 ? 49.193 7.677 -43.964 1.00 41.03 179 HIS A C 1
ATOM 1426 O O . HIS A 1 179 ? 48.809 6.722 -43.246 1.00 41.03 179 HIS A O 1
#

Sequence (179 aa):
MTDAHMDSDSGGEDEVKQGMSAVEEAIAARKRRLMEMKSRMNGVEMKEEDYDKEETTTKKSKGQEKTFRSYQPVDASVGDVDPSVKTNLRAVEEEIEEQLRLSKHKYYYYYRLANDTSHVDKIDLQALAPKKVDWDLKRDLASKLEKLERRTQAGIAHLIRERLAEGTTNLAEVVASAH

pLDDT: mean 77.34, std 13.65, range [41.03, 96.69]

Solvent-accessible surface area (backbone atoms only — not comparable to full-atom values): 11254 Å² total; per-residue (Å²): 141,77,92,86,86,84,83,83,81,74,69,60,61,57,55,50,52,51,51,49,52,54,50,52,51,51,51,51,54,52,50,53,54,50,40,52,53,50,14,64,73,39,76,43,92,57,55,81,86,43,47,51,97,88,51,100,55,60,84,71,65,70,74,76,79,86,75,63,97,87,62,78,72,95,48,90,60,75,80,66,70,61,88,84,64,80,72,65,62,64,62,56,49,53,51,52,52,50,52,51,50,51,52,52,51,53,52,53,52,53,52,49,63,77,65,59,49,68,73,60,74,69,53,60,64,78,78,71,44,85,73,75,89,50,72,60,58,59,55,66,45,43,67,54,48,53,58,48,49,54,51,50,52,50,49,51,53,47,53,50,51,51,39,58,72,72,67,61,67,71,61,71,60,57,56,70,70,74,112

Organism: Pristionchus pacificus (NCBI:txid54126)

Radius of gyration: 56.49 Å; Cα contacts (8 Å, |Δi|>4): 34; chains: 1; bounding box: 95×45×172 Å

Mean predicted aligned error: 21.56 Å

InterPro domains:
  IPR013169 mRNA splicing factor Cwf18-like [PF08315] (23-164)
  IPR013169 mRNA splicing factor Cwf18-like [PTHR31551] (15-172)

Secondary structure (DSSP, 8-state):
---------SHHHHHHHHHHHHHHHHHHHHHHHHHHHHHHHHTSPPPGGGB-TT-S-BS---------SS---S-TTTT---TTS---HHHHHHHHHHHHHHHHHHHHHHHHHHT--HHHHTS-HHHHSPPP--HHHHHHHHHHHHHHHHHHHHHHHHHHHHHHHTT---HHHHHHH--